Protein AF-A0A7S1VN65-F1 (afdb_monomer)

Nearest PDB structures (foldseek):
  2j0u-assembly1_A  TM=6.008E-01  e=1.883E+00  Homo sapiens
  8amz-assembly1_U  TM=4.592E-01  e=6.494E+00  Spinacia oleracea
  4ylg-assembly1_A  TM=2.415E-01  e=2.971E+00  Entamoeba histolytica HM-1:IMSS
  5z3q-assembly1_E  TM=2.783E-01  e=5.341E+00  Human poliovirus 1 Mahoney
  4ylg-assembly1_B  TM=2.147E-01  e=2.608E+00  Entamoeba histolytica HM-1:IMSS

Organism: NCBI:txid210454

pLDDT: mean 75.99, std 17.44, range [40.16, 95.19]

Secondary structure (DSSP, 8-state):
--------------------HHHHHHHHHHHHHHHHHHHHHHHHTS--PPPHHHHHHHHHHTT-TTEEEHHHHTT-S--SS-----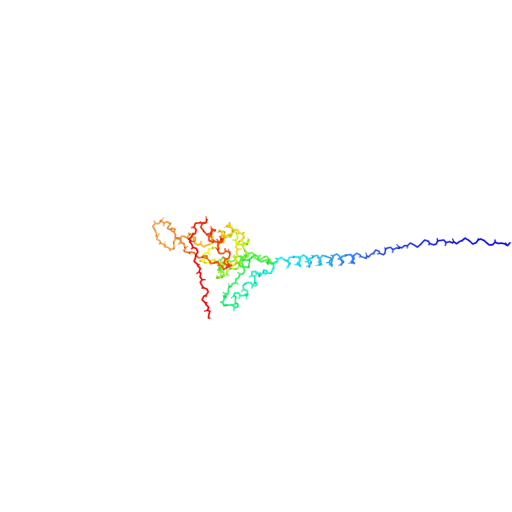-SS-----SEEE--TTTSSS---SS--EEEEES--SSHHHHHHHHTTSS-EEE-----TTS--PEEEPP-EEEEE--HHHHHHHHHHHHHTTPPPPP-------

Solvent-accessible surface area (backbone atoms only — not comparable to full-atom values): 12361 Å² total; per-residue (Å²): 141,83,89,83,88,81,83,83,83,82,82,85,79,81,79,78,80,78,76,52,73,68,58,54,51,54,48,50,51,55,48,51,52,49,51,52,52,47,52,51,51,60,60,63,70,72,59,101,62,78,47,44,62,56,46,26,60,51,41,39,76,75,67,44,76,60,42,38,29,46,55,60,78,69,62,68,56,87,64,92,67,90,71,87,74,78,64,88,80,73,82,69,74,59,93,35,74,34,73,52,79,83,74,56,54,94,69,84,67,81,90,44,50,68,41,80,40,82,47,74,67,93,38,60,70,52,42,50,57,57,55,67,52,28,51,47,75,39,78,48,87,70,86,59,92,73,80,67,85,52,74,36,70,42,75,48,45,76,47,74,51,58,54,77,77,46,49,63,54,49,46,54,39,31,53,74,74,71,47,71,87,79,78,87,77,77,80,80,78,130

Mean predicted aligned error: 15.67 Å

Radius of gyration: 31.37 Å; Cα contacts (8 Å, |Δi|>4): 144; chains: 1; bounding box: 47×65×120 Å

Foldseek 3Di:
DDDDDDDDDDDDDDDDPDDDPVVVVVVVVVVVVVVVVVVVVVVVVPDPDQDLVSVQVVVVVVPLPQEDEPCVLVVVPDPVDDDPPPPPPDSPRTPHYGYDLVVLAPDADPPAAEFEAEEAAPDLVSVCSRQVNAQDWDFPPPPPVPPPRDIDGHHHYYHYHYDPVRLVVVQVSCVVVVHDGDDDDDDPDD

Sequence (190 aa):
MNAASNSRSAQHNTQKKKGTSKARRNAAYKQKLKQLELAKRLNMGKGNGVSARQACSILEKYGLIGAQPLHVAMGLEGNEDGDDSISEDAQQLPPFLVTFEGSARGLHLEGVDVVFIVGRPASAASYLHLAGRVGRAAPSDDNDDSGDNKIQIRPGTVVSICTKGSATELEKWTQQIGGNALEEMGLVQP

InterPro domains:
  IPR001650 Helicase, C-terminal domain-like [PF00271] (65-137)
  IPR001650 Helicase, C-terminal domain-like [PS51194] (28-190)
  IPR027417 P-loop containing nucleoside triphosphate hydrolase [G3DSA:3.40.50.300] (22-185)
  IPR027417 P-loop containing nucleoside triphosphate hydrolase [SSF52540] (95-137)

Structure (mmCIF, N/CA/C/O backbone):
data_AF-A0A7S1VN65-F1
#
_entry.id   AF-A0A7S1VN65-F1
#
loop_
_atom_site.group_PDB
_atom_site.id
_atom_site.type_symbol
_atom_site.label_atom_id
_atom_site.label_alt_id
_atom_site.label_comp_id
_atom_site.label_asym_id
_atom_site.label_entity_id
_atom_site.label_seq_id
_atom_site.pdbx_PDB_ins_code
_atom_site.Cartn_x
_atom_site.Cartn_y
_atom_site.Cartn_z
_atom_site.occupancy
_atom_site.B_iso_or_equiv
_atom_site.auth_seq_id
_atom_site.auth_comp_id
_atom_site.auth_asym_id
_atom_site.auth_atom_id
_atom_site.pdbx_PDB_model_num
ATOM 1 N N . MET A 1 1 ? -18.252 46.969 93.250 1.00 44.16 1 MET A N 1
ATOM 2 C CA . MET A 1 1 ? -18.755 45.720 92.645 1.00 44.16 1 MET A CA 1
ATOM 3 C C . MET A 1 1 ? -19.277 46.042 91.255 1.00 44.16 1 MET A C 1
ATOM 5 O O . MET A 1 1 ? -20.316 46.672 91.160 1.00 44.16 1 MET A O 1
ATOM 9 N N . ASN A 1 2 ? -18.503 45.731 90.214 1.00 40.16 2 ASN A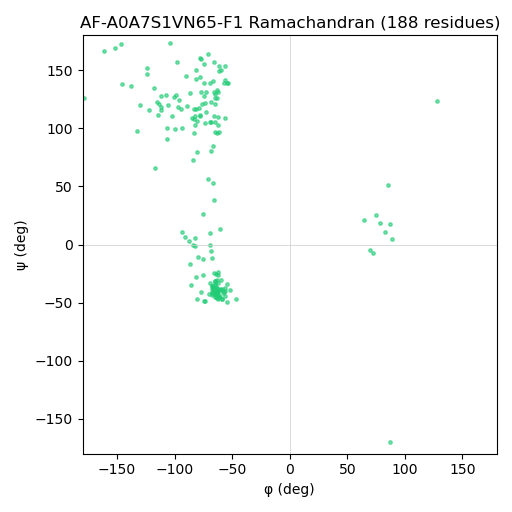 N 1
ATOM 10 C CA . ASN A 1 2 ? -18.973 45.270 88.903 1.00 40.16 2 ASN A CA 1
ATOM 11 C C . ASN A 1 2 ? -17.748 44.998 88.025 1.00 40.16 2 ASN A C 1
ATOM 13 O O . ASN A 1 2 ? -16.834 45.815 87.933 1.00 40.16 2 ASN A O 1
ATOM 17 N N . ALA A 1 3 ? -17.716 43.780 87.496 1.00 42.44 3 ALA A N 1
ATOM 18 C CA . ALA A 1 3 ? -16.620 43.174 86.765 1.00 42.44 3 ALA A CA 1
ATOM 19 C C . ALA A 1 3 ? -16.602 43.637 85.303 1.00 42.44 3 ALA A C 1
ATOM 21 O O . ALA A 1 3 ? -17.650 43.731 84.671 1.00 42.44 3 ALA A O 1
ATOM 22 N N . ALA A 1 4 ? -15.406 43.840 84.752 1.00 45.41 4 ALA A N 1
ATOM 23 C CA . ALA A 1 4 ? -15.187 43.898 83.312 1.00 45.41 4 ALA A CA 1
ATOM 24 C C . ALA A 1 4 ? -13.979 43.020 82.965 1.00 45.41 4 ALA A C 1
ATOM 26 O O . ALA A 1 4 ? -12.817 43.384 83.132 1.00 45.41 4 ALA A O 1
ATOM 27 N N . SER A 1 5 ? -14.310 41.807 82.543 1.00 47.72 5 SER A N 1
ATOM 28 C CA . SER A 1 5 ? -13.462 40.815 81.899 1.00 47.72 5 SER A CA 1
ATOM 29 C C . SER A 1 5 ? -12.955 41.322 80.547 1.00 47.72 5 SER A C 1
ATOM 31 O O . SER A 1 5 ? -13.772 41.643 79.688 1.00 47.72 5 SER A O 1
ATOM 33 N N . ASN A 1 6 ? -11.638 41.312 80.324 1.00 45.16 6 ASN A N 1
ATOM 34 C CA . ASN A 1 6 ? -11.059 41.449 78.986 1.00 45.16 6 ASN A CA 1
ATOM 35 C C . ASN A 1 6 ? -10.334 40.156 78.599 1.00 45.16 6 ASN A C 1
ATOM 37 O O . ASN A 1 6 ? -9.322 39.769 79.187 1.00 45.16 6 ASN A O 1
ATOM 41 N N . SER A 1 7 ? -10.919 39.469 77.623 1.00 46.47 7 SER A N 1
ATOM 42 C CA . SER A 1 7 ? -10.479 38.212 77.036 1.00 46.47 7 SER A CA 1
ATOM 43 C C . SER A 1 7 ? -9.312 38.437 76.070 1.00 46.47 7 SER A C 1
ATOM 45 O O . SER A 1 7 ? -9.338 39.302 75.198 1.00 46.47 7 SER A O 1
ATOM 47 N N . ARG A 1 8 ? -8.261 37.626 76.231 1.00 42.78 8 ARG A N 1
ATOM 48 C CA . ARG A 1 8 ? -7.117 37.536 75.317 1.00 42.78 8 ARG A CA 1
ATOM 49 C C . ARG A 1 8 ? -7.523 36.746 74.070 1.00 42.78 8 ARG A C 1
ATOM 51 O O . ARG A 1 8 ? -7.883 35.577 74.177 1.00 42.78 8 ARG A O 1
ATOM 58 N N . SER A 1 9 ? -7.423 37.356 72.894 1.00 44.72 9 SER A N 1
ATOM 59 C CA . SER A 1 9 ? -7.558 36.690 71.597 1.00 44.72 9 SER A CA 1
ATOM 60 C C . SER A 1 9 ? -6.234 36.020 71.204 1.00 44.72 9 SER A C 1
ATOM 62 O O . SER A 1 9 ? -5.236 36.674 70.911 1.00 44.72 9 SER A O 1
ATOM 64 N N . ALA A 1 10 ? -6.217 34.686 71.216 1.00 43.94 10 ALA A N 1
ATOM 65 C CA . ALA A 1 10 ? -5.111 33.878 70.714 1.00 43.94 10 ALA A CA 1
ATOM 66 C C . ALA A 1 10 ? -5.166 33.805 69.178 1.00 43.94 10 ALA A C 1
ATOM 68 O O . ALA A 1 10 ? -6.120 33.285 68.601 1.00 43.94 10 ALA A O 1
ATOM 69 N N . GLN A 1 11 ? -4.134 34.317 68.506 1.00 46.88 11 GLN A N 1
ATOM 70 C CA . GLN A 1 11 ? -3.937 34.144 67.068 1.00 46.88 11 GLN A CA 1
ATOM 71 C C . GLN A 1 11 ? -3.373 32.741 66.792 1.00 46.88 11 GLN A C 1
ATOM 73 O O . GLN A 1 11 ? -2.229 32.433 67.126 1.00 46.88 11 GLN A O 1
ATOM 78 N N . HIS A 1 12 ? -4.177 31.880 66.166 1.00 40.62 12 HIS A N 1
ATOM 79 C CA . HIS A 1 12 ? -3.739 30.584 65.649 1.00 40.62 12 HIS A CA 1
ATOM 80 C C . HIS A 1 12 ? -2.888 30.775 64.380 1.00 40.62 12 HIS A C 1
ATOM 82 O O . HIS A 1 12 ? -3.403 31.037 63.295 1.00 40.62 12 HIS A O 1
ATOM 88 N N . ASN A 1 13 ? -1.569 30.616 64.510 1.00 46.12 13 ASN A N 1
ATOM 89 C CA . ASN A 1 13 ? -0.618 30.581 63.398 1.00 46.12 13 ASN A CA 1
ATOM 90 C C . ASN A 1 13 ? -0.567 29.159 62.800 1.00 46.12 13 ASN A C 1
ATOM 92 O O . ASN A 1 13 ? -0.060 28.228 63.429 1.00 46.12 13 ASN A O 1
ATOM 96 N N . THR A 1 14 ? -1.114 28.960 61.597 1.00 45.84 14 THR A N 1
ATOM 97 C CA . THR A 1 14 ? -1.083 27.665 60.897 1.00 45.84 14 THR A CA 1
ATOM 98 C C . THR A 1 14 ? 0.243 27.489 60.153 1.00 45.84 14 THR A C 1
ATOM 100 O O . THR A 1 14 ? 0.437 27.928 59.020 1.00 45.84 14 THR A O 1
ATOM 103 N N . GLN A 1 15 ? 1.190 26.798 60.790 1.00 48.97 15 GLN A N 1
ATOM 104 C CA . GLN A 1 15 ? 2.438 26.375 60.154 1.00 48.97 15 GLN A CA 1
ATOM 105 C C . GLN A 1 15 ? 2.158 25.365 59.022 1.00 48.97 15 GLN A C 1
ATOM 107 O O . GLN A 1 15 ? 1.898 24.184 59.260 1.00 48.97 15 GLN A O 1
ATOM 112 N N . LYS A 1 16 ? 2.261 25.809 57.760 1.00 50.91 16 LYS A N 1
ATOM 113 C CA . LYS A 1 16 ? 2.324 24.927 56.581 1.00 50.91 16 LYS A CA 1
ATOM 114 C C . LYS A 1 16 ? 3.577 24.044 56.669 1.00 50.91 16 LYS A C 1
ATOM 116 O O . LYS A 1 16 ? 4.686 24.497 56.380 1.00 50.91 16 LYS A O 1
ATOM 121 N N . LYS A 1 17 ? 3.403 22.771 57.043 1.00 53.72 17 LYS A N 1
ATOM 122 C CA . LYS A 1 17 ? 4.460 21.744 57.028 1.00 53.72 17 LYS A CA 1
ATOM 123 C C . LYS A 1 17 ? 5.058 21.633 55.617 1.00 53.72 17 LYS A C 1
ATOM 125 O O . LYS A 1 17 ? 4.414 21.149 54.688 1.00 53.72 17 LYS A O 1
ATOM 130 N N . LYS A 1 18 ? 6.302 22.092 55.449 1.00 53.41 18 LYS A N 1
ATOM 131 C CA . LYS A 1 18 ? 7.076 21.950 54.208 1.00 53.41 18 LYS A CA 1
ATOM 132 C C . LYS A 1 18 ? 7.416 20.467 54.017 1.00 53.41 18 LYS A C 1
ATOM 134 O O . LYS A 1 18 ? 8.283 19.940 54.703 1.00 53.41 18 LYS A O 1
ATOM 139 N N . GLY A 1 19 ? 6.735 19.795 53.087 1.00 59.09 19 GLY A N 1
ATOM 140 C CA . GLY A 1 19 ? 7.062 18.419 52.701 1.00 59.09 19 GLY A CA 1
ATOM 141 C C . GLY A 1 19 ? 8.530 18.285 52.273 1.00 59.09 19 GLY A C 1
ATOM 142 O O . GLY A 1 19 ? 9.065 19.173 51.596 1.00 59.09 19 GLY A O 1
ATOM 143 N N . THR A 1 20 ? 9.168 17.190 52.693 1.00 67.75 20 THR A N 1
ATOM 144 C CA . THR A 1 20 ? 10.593 16.899 52.474 1.00 67.75 20 THR A CA 1
ATOM 145 C C . THR A 1 20 ? 10.931 16.792 50.980 1.00 67.75 20 THR A C 1
ATOM 147 O O . THR A 1 20 ? 10.088 16.447 50.151 1.00 67.75 20 THR A O 1
ATOM 150 N N . SER A 1 21 ? 12.185 17.074 50.608 1.00 64.19 21 SER A N 1
ATOM 151 C CA . SER A 1 21 ? 12.662 17.047 49.209 1.00 64.19 21 SER A CA 1
ATOM 152 C C . SER A 1 21 ? 12.387 15.709 48.492 1.00 64.19 21 SER A C 1
ATOM 154 O O . SER A 1 21 ? 12.039 15.687 47.310 1.00 64.19 21 SER A O 1
ATOM 156 N N . LYS A 1 22 ? 12.443 14.578 49.215 1.00 67.81 22 LYS A N 1
ATOM 157 C CA . LYS A 1 22 ? 12.071 13.253 48.682 1.00 67.81 22 LYS A CA 1
ATOM 158 C C . LYS A 1 22 ? 10.577 13.157 48.336 1.00 67.81 22 LYS A C 1
ATOM 160 O O . LYS A 1 22 ? 10.240 12.645 47.273 1.00 67.81 22 LYS A O 1
ATOM 165 N N . ALA A 1 23 ? 9.691 13.714 49.165 1.00 69.19 23 ALA A N 1
ATOM 166 C CA . ALA A 1 23 ? 8.252 13.728 48.891 1.00 69.19 23 ALA A CA 1
ATOM 167 C C . ALA A 1 23 ? 7.910 14.555 47.638 1.00 69.19 23 ALA A C 1
ATOM 169 O O . ALA A 1 23 ? 7.061 14.149 46.847 1.00 69.19 23 ALA A O 1
ATOM 170 N N . ARG A 1 24 ? 8.617 15.672 47.408 1.00 68.88 24 ARG A N 1
ATOM 171 C CA . ARG A 1 24 ? 8.439 16.497 46.198 1.00 68.88 24 ARG A CA 1
ATOM 172 C C . ARG A 1 24 ? 8.899 15.780 44.931 1.00 68.88 24 ARG A C 1
ATOM 174 O O . ARG A 1 24 ? 8.181 15.808 43.938 1.00 68.88 24 ARG A O 1
ATOM 181 N N . ARG A 1 25 ? 10.050 15.098 44.972 1.00 70.25 25 ARG A N 1
ATOM 182 C CA . ARG A 1 25 ? 10.551 14.307 43.832 1.00 70.25 25 ARG A CA 1
ATOM 183 C C . ARG A 1 25 ? 9.611 13.157 43.473 1.00 70.25 25 ARG A C 1
ATOM 185 O O . ARG A 1 25 ? 9.279 12.994 42.303 1.00 70.25 25 ARG A O 1
ATOM 192 N N . ASN A 1 26 ? 9.103 12.431 44.468 1.00 76.75 26 ASN A N 1
ATOM 193 C CA . ASN A 1 26 ? 8.150 11.344 44.230 1.00 76.75 26 ASN A CA 1
ATOM 194 C C . ASN A 1 26 ? 6.806 11.859 43.692 1.00 76.75 26 ASN A C 1
ATOM 196 O O . ASN A 1 26 ? 6.211 11.229 42.820 1.00 76.75 26 ASN A O 1
ATOM 200 N N . ALA A 1 27 ? 6.341 13.021 44.160 1.00 74.38 27 ALA A N 1
ATOM 201 C CA . ALA A 1 27 ? 5.140 13.659 43.628 1.00 74.38 27 ALA A CA 1
ATOM 202 C C . ALA A 1 27 ? 5.324 14.109 42.169 1.00 74.38 27 ALA A C 1
ATOM 204 O O . ALA A 1 27 ? 4.447 13.854 41.347 1.00 74.38 27 ALA A O 1
ATOM 205 N N . ALA A 1 28 ? 6.476 14.699 41.832 1.00 76.06 28 ALA A N 1
ATOM 206 C CA . ALA A 1 28 ? 6.807 15.100 40.466 1.00 76.06 28 ALA A CA 1
ATOM 207 C C . ALA A 1 28 ? 6.913 13.890 39.524 1.00 76.06 28 ALA A C 1
ATOM 209 O O . ALA A 1 28 ? 6.351 13.914 38.433 1.00 76.06 28 ALA A O 1
ATOM 210 N N . TYR A 1 29 ? 7.549 12.799 39.965 1.00 75.44 29 TYR A N 1
ATOM 211 C CA . TYR A 1 29 ? 7.610 11.552 39.197 1.00 75.44 29 TYR A CA 1
ATOM 212 C C . TYR A 1 29 ? 6.212 10.966 38.961 1.00 75.44 29 TYR A C 1
ATOM 214 O O . TYR A 1 29 ? 5.861 10.631 37.834 1.00 75.44 29 TYR A O 1
ATOM 222 N N . LYS A 1 30 ? 5.361 10.934 39.996 1.00 78.75 30 LYS A N 1
ATOM 223 C CA . LYS A 1 30 ? 3.975 10.454 39.888 1.00 78.75 30 LYS A CA 1
ATOM 224 C C . LYS A 1 30 ? 3.121 11.337 38.970 1.00 78.75 30 LYS A C 1
ATOM 226 O O . LYS A 1 30 ? 2.259 10.821 38.266 1.00 78.75 30 LYS A O 1
ATOM 231 N N . GLN A 1 31 ? 3.358 12.650 38.954 1.00 80.25 31 GLN A N 1
ATOM 232 C CA . GLN A 1 31 ? 2.712 13.569 38.013 1.00 80.25 31 GLN A CA 1
ATOM 233 C C . GLN A 1 31 ? 3.208 13.363 36.579 1.00 80.25 31 GLN A C 1
ATOM 235 O O . GLN A 1 31 ? 2.381 13.296 35.676 1.00 80.25 31 GLN A O 1
ATOM 240 N N . LYS A 1 32 ? 4.518 13.180 36.369 1.00 82.38 32 LYS A N 1
ATOM 241 C CA . LYS A 1 32 ? 5.100 12.882 35.052 1.00 82.38 32 LYS A CA 1
ATOM 242 C C . LYS A 1 32 ? 4.576 11.558 34.492 1.00 82.38 32 LYS A C 1
ATOM 244 O O . LYS A 1 32 ? 4.214 11.499 33.323 1.00 82.38 32 LYS A O 1
ATOM 249 N N . LEU A 1 33 ? 4.460 10.527 35.332 1.00 83.44 33 LEU A N 1
ATOM 250 C CA . LEU A 1 33 ? 3.898 9.231 34.945 1.00 83.44 33 LEU A CA 1
ATOM 251 C C . LEU A 1 33 ? 2.428 9.364 34.526 1.00 83.44 33 LEU A C 1
ATOM 253 O O . LEU A 1 33 ? 2.046 8.881 33.467 1.00 83.44 33 LEU A O 1
ATOM 257 N N . LYS A 1 34 ? 1.626 10.099 35.310 1.00 81.50 34 LYS A N 1
ATOM 258 C CA . LYS A 1 34 ? 0.225 10.392 34.972 1.00 81.50 34 LYS A CA 1
ATOM 259 C C . LYS A 1 34 ? 0.087 11.217 33.695 1.00 81.50 34 LYS A C 1
ATOM 261 O O . LYS A 1 34 ? -0.831 10.967 32.928 1.00 81.50 34 LYS A O 1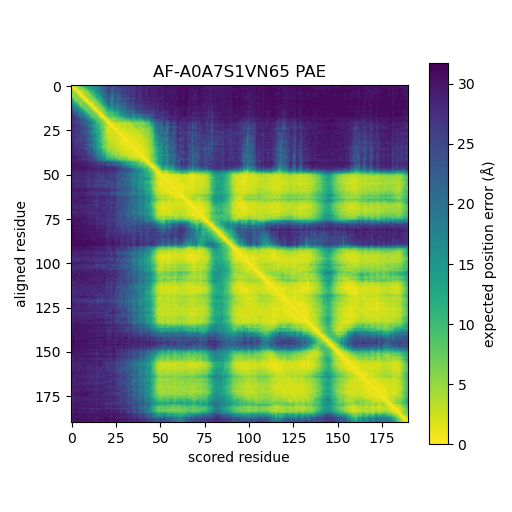
ATOM 266 N N . GLN A 1 35 ? 0.972 12.185 33.456 1.00 81.00 35 GLN A N 1
ATOM 267 C CA . GLN A 1 35 ? 0.978 12.974 32.220 1.00 81.00 35 GLN A CA 1
ATOM 268 C C . GLN A 1 35 ? 1.353 12.117 31.005 1.00 81.00 35 GLN A C 1
ATOM 270 O O . GLN A 1 35 ? 0.703 12.234 29.974 1.00 81.00 35 GLN A O 1
ATOM 275 N N . LEU A 1 36 ? 2.332 11.216 31.134 1.00 73.31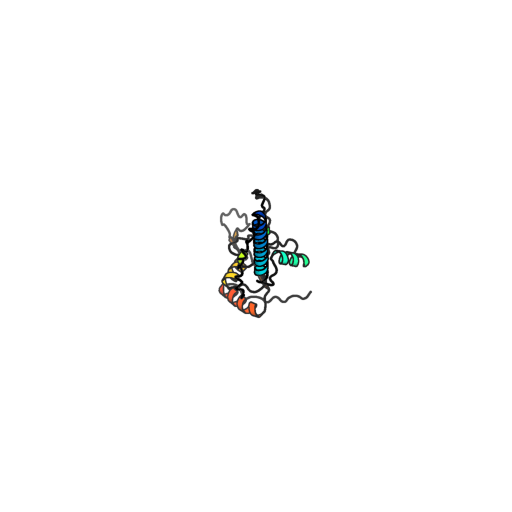 36 LEU A N 1
ATOM 276 C CA . LEU A 1 36 ? 2.683 10.235 30.100 1.00 73.31 36 LEU A CA 1
ATOM 277 C C . LEU A 1 36 ? 1.533 9.266 29.818 1.00 73.31 36 LEU A C 1
ATOM 279 O O . LEU A 1 36 ? 1.239 8.976 28.664 1.00 73.31 36 LEU A O 1
ATOM 283 N N . GLU A 1 37 ? 0.861 8.781 30.857 1.00 76.06 37 GLU A N 1
ATOM 284 C CA . GLU A 1 37 ? -0.292 7.892 30.724 1.00 76.06 37 GLU A CA 1
ATOM 285 C C . GLU A 1 37 ? -1.492 8.611 30.092 1.00 76.06 37 GLU A C 1
ATOM 287 O O . GLU A 1 37 ? -2.174 8.049 29.236 1.00 76.06 37 GLU A O 1
ATOM 292 N N . LEU A 1 38 ? -1.708 9.884 30.436 1.00 72.38 38 LEU A N 1
ATOM 293 C CA . LEU A 1 38 ? -2.724 10.731 29.818 1.00 72.38 38 LEU A CA 1
ATOM 294 C C . LEU A 1 38 ? -2.385 11.032 28.353 1.00 72.38 38 LEU A C 1
ATOM 296 O O . LEU A 1 38 ? -3.262 10.927 27.509 1.00 72.38 38 LEU A O 1
ATOM 300 N N . ALA A 1 39 ? -1.124 11.323 28.024 1.00 68.12 39 ALA A N 1
ATOM 301 C CA . ALA A 1 39 ? -0.670 11.510 26.646 1.00 68.12 39 ALA A CA 1
ATOM 302 C C . ALA A 1 39 ? -0.826 10.225 25.817 1.00 68.12 39 ALA A C 1
ATOM 304 O O . ALA A 1 39 ? -1.309 10.276 24.689 1.00 68.12 39 ALA A O 1
ATOM 305 N N . LYS A 1 40 ? -0.513 9.058 26.398 1.00 65.38 40 LYS A N 1
ATOM 306 C CA . LYS A 1 40 ? -0.785 7.752 25.779 1.00 65.38 40 LYS A CA 1
ATOM 307 C C . LYS A 1 40 ? -2.283 7.542 25.557 1.00 65.38 40 LYS A C 1
ATOM 309 O O . LYS A 1 40 ? -2.672 7.141 24.469 1.00 65.38 40 LYS A O 1
ATOM 314 N N . ARG A 1 41 ? -3.137 7.860 26.536 1.00 60.19 41 ARG A N 1
ATOM 315 C CA . ARG A 1 41 ? -4.603 7.747 26.408 1.00 60.19 41 ARG A CA 1
ATOM 316 C C . ARG A 1 41 ? -5.203 8.727 25.399 1.00 60.19 41 ARG A C 1
ATOM 318 O O . ARG A 1 41 ? -6.102 8.343 24.663 1.00 60.19 41 ARG A O 1
ATOM 325 N N . LEU A 1 42 ? -4.689 9.952 25.328 1.00 57.44 42 LEU A N 1
ATOM 326 C CA . LEU A 1 42 ? -5.092 10.947 24.333 1.00 57.44 42 LEU A CA 1
ATOM 327 C C . LEU A 1 42 ? -4.655 10.532 22.919 1.00 57.44 42 LEU A C 1
ATOM 329 O O . LEU A 1 42 ? -5.418 10.720 21.977 1.00 57.44 42 LEU A O 1
ATOM 333 N N . ASN A 1 43 ? -3.493 9.883 22.776 1.00 53.59 43 ASN A N 1
ATOM 334 C CA . ASN A 1 43 ? -3.057 9.293 21.507 1.00 53.59 43 ASN A CA 1
ATOM 335 C C . ASN A 1 43 ? -3.797 7.990 21.153 1.00 53.59 43 ASN A C 1
ATOM 337 O O . ASN A 1 43 ? -3.972 7.710 19.973 1.00 53.59 43 ASN A O 1
ATOM 341 N N . MET A 1 44 ? -4.304 7.231 22.132 1.00 47.72 44 MET A N 1
ATOM 342 C CA . MET A 1 44 ? -5.195 6.084 21.882 1.00 47.72 44 MET A CA 1
ATOM 343 C C . MET A 1 44 ? -6.626 6.494 21.496 1.00 47.72 44 MET A C 1
ATOM 345 O O . MET A 1 44 ? -7.394 5.661 21.030 1.00 47.72 44 MET A O 1
ATOM 349 N N . GLY A 1 45 ? -6.998 7.767 21.665 1.00 41.91 45 GLY A N 1
ATOM 350 C CA . GLY A 1 45 ? -8.314 8.297 21.289 1.00 41.91 45 GLY A CA 1
ATOM 351 C C . GLY A 1 45 ? -8.446 8.709 19.819 1.00 41.91 45 GLY A C 1
ATOM 352 O O . GLY A 1 45 ? -9.511 9.170 19.416 1.00 41.91 45 GLY A O 1
ATOM 353 N N . LYS A 1 46 ? -7.389 8.569 19.007 1.00 43.00 46 LYS A N 1
ATOM 354 C CA . LYS A 1 46 ? -7.367 9.007 17.604 1.00 43.00 46 LYS A CA 1
ATOM 355 C C . LYS A 1 46 ? -7.176 7.820 16.656 1.00 43.00 46 LYS A C 1
ATOM 357 O O . LYS A 1 46 ? -6.173 7.709 15.964 1.00 43.00 46 LYS A O 1
ATOM 362 N N . GLY A 1 47 ? -8.188 6.954 16.634 1.00 44.47 47 GLY A N 1
ATOM 363 C CA . GLY A 1 47 ? -8.417 5.960 15.588 1.00 44.47 47 GLY A CA 1
ATOM 364 C C . GLY A 1 47 ? -8.610 4.548 16.128 1.00 44.47 47 GLY A C 1
ATOM 365 O O . GLY A 1 47 ? -7.700 3.980 16.719 1.00 44.47 47 GLY A O 1
ATOM 366 N N . ASN A 1 48 ? -9.746 3.931 15.796 1.00 52.56 48 ASN A N 1
ATOM 367 C CA . ASN A 1 48 ? -9.915 2.470 15.756 1.00 52.56 48 ASN A CA 1
ATOM 368 C C . ASN A 1 48 ? -9.040 1.841 14.641 1.00 52.56 48 ASN A C 1
ATOM 370 O O . ASN A 1 48 ? -9.491 0.978 13.892 1.00 52.56 48 ASN A O 1
ATOM 374 N N . GLY A 1 49 ? -7.823 2.352 14.448 1.00 64.25 49 GLY A N 1
ATOM 375 C CA . GLY A 1 49 ? -6.906 1.952 13.398 1.00 64.25 49 GLY A CA 1
ATOM 376 C C . GLY A 1 49 ? -6.080 0.764 13.858 1.00 64.25 49 GLY A C 1
ATOM 377 O O . GLY A 1 49 ? -5.501 0.779 14.942 1.00 64.25 49 GLY A O 1
ATOM 378 N N . VAL A 1 50 ? -6.022 -0.260 13.019 1.00 82.06 50 VAL A N 1
ATOM 379 C CA . VAL A 1 50 ? -5.114 -1.393 13.190 1.00 82.06 50 VAL A CA 1
ATOM 380 C C . VAL A 1 50 ? -3.680 -0.872 13.053 1.00 82.06 50 VAL A C 1
ATOM 382 O O . VAL A 1 50 ? -3.362 -0.212 12.065 1.00 82.06 50 VAL A O 1
ATOM 385 N N . SER A 1 51 ? -2.812 -1.128 14.035 1.00 90.81 51 SER A N 1
ATOM 386 C CA . SER A 1 51 ? -1.386 -0.787 13.921 1.00 90.81 51 SER A CA 1
ATOM 387 C C . SER A 1 51 ? -0.711 -1.628 12.828 1.00 90.81 51 SER A C 1
ATOM 389 O O . SER A 1 51 ? -1.165 -2.732 12.541 1.00 90.81 51 SER A O 1
ATOM 391 N N . ALA A 1 52 ? 0.409 -1.177 12.249 1.00 90.94 52 ALA A N 1
ATOM 392 C CA . ALA A 1 52 ? 1.119 -1.969 11.233 1.00 90.94 52 ALA A CA 1
ATOM 393 C C . ALA A 1 52 ? 1.500 -3.374 11.749 1.00 90.94 52 ALA A C 1
ATOM 395 O O . ALA A 1 52 ?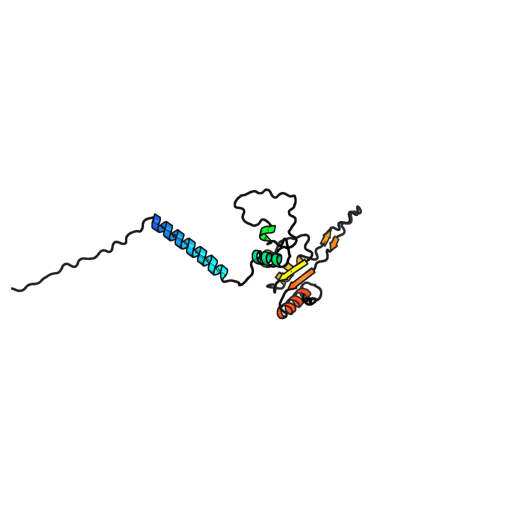 1.351 -4.358 11.035 1.00 90.94 52 ALA A O 1
ATOM 396 N N . ARG A 1 53 ? 1.885 -3.486 13.029 1.00 92.56 53 ARG A N 1
ATOM 397 C CA . ARG A 1 53 ? 2.150 -4.775 13.691 1.00 92.56 53 ARG A CA 1
ATOM 398 C C . ARG A 1 53 ? 0.900 -5.639 13.813 1.00 92.56 53 ARG A C 1
ATOM 400 O O . ARG A 1 53 ? 0.950 -6.824 13.513 1.00 92.56 53 ARG A O 1
ATOM 407 N N . GLN A 1 54 ? -0.222 -5.054 14.232 1.00 93.38 54 GLN A N 1
ATOM 408 C CA . GLN A 1 54 ? -1.488 -5.783 14.306 1.00 93.38 54 GLN A CA 1
ATOM 409 C C . GLN A 1 54 ? -1.947 -6.248 12.920 1.00 93.38 54 GLN A C 1
ATOM 411 O O . GLN A 1 54 ? -2.468 -7.351 12.804 1.00 93.38 54 GLN A O 1
ATOM 416 N N . ALA A 1 55 ? -1.732 -5.441 11.879 1.00 92.94 55 ALA A N 1
ATOM 417 C CA . ALA A 1 55 ? -2.035 -5.808 10.502 1.00 92.94 55 ALA A CA 1
ATOM 418 C C . ALA A 1 55 ? -1.177 -6.998 10.045 1.00 92.94 55 ALA A C 1
ATOM 420 O O . ALA A 1 55 ? -1.740 -7.963 9.540 1.00 92.94 55 ALA A O 1
ATOM 421 N N . CYS A 1 56 ? 0.134 -7.000 10.319 1.00 93.75 56 CYS A N 1
ATOM 422 C CA . CYS A 1 56 ? 0.994 -8.171 10.096 1.00 93.75 56 CYS A CA 1
ATOM 423 C C . CYS A 1 56 ? 0.455 -9.420 10.806 1.00 93.75 56 CYS A C 1
ATOM 425 O O . CYS A 1 56 ? 0.240 -10.440 10.163 1.00 93.75 56 CYS A O 1
ATOM 427 N N . SER A 1 57 ? 0.121 -9.322 12.098 1.00 94.00 57 SER A N 1
ATOM 428 C CA . SER A 1 57 ? -0.440 -10.456 12.849 1.00 94.00 57 SER A CA 1
ATOM 429 C C . SER A 1 57 ? -1.790 -10.944 12.313 1.00 94.00 57 SER A C 1
ATOM 431 O O . SER A 1 57 ? -2.162 -12.093 12.535 1.00 94.00 57 SER A O 1
ATOM 433 N N . ILE A 1 58 ? -2.572 -10.081 11.660 1.00 93.19 58 ILE A N 1
ATOM 434 C CA . ILE A 1 58 ? -3.801 -10.489 10.973 1.00 93.19 58 ILE A CA 1
ATOM 435 C C . ILE A 1 58 ? -3.445 -11.242 9.691 1.00 93.19 58 ILE A C 1
ATOM 437 O O . ILE A 1 58 ? -3.967 -12.331 9.482 1.00 93.19 58 ILE A O 1
ATOM 441 N N . LEU A 1 59 ? -2.550 -10.700 8.866 1.00 92.12 59 LEU A N 1
ATOM 442 C CA . LEU A 1 59 ? -2.119 -11.314 7.607 1.00 92.12 59 LEU A CA 1
ATOM 443 C C . LEU A 1 59 ? -1.515 -12.710 7.821 1.00 92.12 59 LEU A C 1
ATOM 445 O O . LEU A 1 59 ? -1.877 -13.649 7.114 1.00 92.12 59 LEU A O 1
ATOM 449 N N . GLU A 1 60 ? -0.693 -12.879 8.857 1.00 92.62 60 GLU A N 1
ATOM 450 C CA . GLU A 1 60 ? -0.116 -14.175 9.233 1.00 92.62 60 GLU A CA 1
ATOM 451 C C . GLU A 1 60 ? -1.189 -15.222 9.561 1.00 92.62 60 GLU A C 1
ATOM 453 O O . GLU A 1 60 ? -1.075 -16.374 9.147 1.00 92.62 60 GLU A O 1
ATOM 458 N N . LYS A 1 61 ? -2.277 -14.832 10.244 1.00 93.38 61 LYS A N 1
ATOM 459 C CA . LYS A 1 61 ? -3.403 -15.743 10.536 1.00 93.38 61 LYS A CA 1
ATOM 460 C C . LYS A 1 61 ? -4.115 -16.231 9.276 1.00 93.38 61 LYS A C 1
ATOM 462 O O . LYS A 1 61 ? -4.718 -17.299 9.311 1.00 93.38 61 LYS A O 1
ATOM 467 N N . TYR A 1 62 ? -4.050 -15.463 8.192 1.00 91.50 62 TYR A N 1
ATOM 468 C CA . TYR A 1 62 ? -4.584 -15.833 6.881 1.00 91.50 62 TYR A CA 1
ATOM 469 C C . TYR A 1 62 ? -3.531 -16.491 5.974 1.00 91.50 62 TYR A C 1
ATOM 471 O O . TYR A 1 62 ? -3.785 -16.688 4.789 1.00 91.50 62 TYR A O 1
ATOM 479 N N . GLY A 1 63 ? -2.364 -16.858 6.514 1.00 90.19 63 GLY A N 1
ATOM 480 C CA . GLY A 1 63 ? -1.334 -17.609 5.796 1.00 90.19 63 GLY A CA 1
ATOM 481 C C . GLY A 1 63 ? -0.325 -16.757 5.026 1.00 90.19 63 GLY A C 1
ATOM 482 O O . GLY A 1 63 ? 0.544 -17.320 4.364 1.00 90.19 63 GLY A O 1
ATOM 483 N N . LEU A 1 64 ? -0.375 -15.422 5.129 1.00 88.75 64 LEU A N 1
ATOM 484 C CA . LEU A 1 64 ? 0.668 -14.550 4.580 1.00 88.75 64 LEU A CA 1
ATOM 485 C C . LEU A 1 64 ? 1.858 -14.493 5.546 1.00 88.75 64 LEU A C 1
ATOM 487 O O . LEU A 1 64 ? 2.004 -13.564 6.343 1.00 88.75 64 LEU A O 1
ATOM 491 N N . ILE A 1 65 ? 2.685 -15.535 5.496 1.00 89.12 65 ILE A N 1
ATOM 492 C CA . ILE A 1 65 ? 3.890 -15.670 6.318 1.00 89.12 65 ILE A CA 1
ATOM 493 C C . ILE A 1 65 ? 4.944 -14.651 5.861 1.00 89.12 65 ILE A C 1
ATOM 495 O O . ILE A 1 65 ? 5.148 -14.445 4.665 1.00 89.12 65 ILE A O 1
ATOM 499 N N . GLY A 1 66 ? 5.634 -14.031 6.822 1.00 87.94 66 GLY A N 1
ATOM 500 C CA . GLY A 1 66 ? 6.731 -13.099 6.545 1.00 87.94 66 GLY A CA 1
ATOM 501 C C . GLY A 1 66 ? 6.290 -11.653 6.323 1.00 87.94 66 GLY A C 1
ATOM 502 O O . GLY A 1 66 ? 7.063 -10.867 5.789 1.00 87.94 66 GLY A O 1
ATOM 503 N N . ALA A 1 67 ? 5.072 -11.280 6.729 1.00 92.94 67 ALA A N 1
ATOM 504 C CA . ALA A 1 67 ? 4.651 -9.886 6.723 1.00 92.94 67 ALA A CA 1
ATOM 505 C C . ALA A 1 67 ? 5.325 -9.093 7.845 1.00 92.94 67 ALA A C 1
ATOM 507 O O . ALA A 1 67 ? 5.124 -9.379 9.023 1.00 92.94 67 ALA A O 1
ATOM 508 N N . GLN A 1 68 ? 6.059 -8.035 7.501 1.00 93.44 68 GLN A N 1
ATOM 509 C CA . GLN A 1 68 ? 6.723 -7.181 8.488 1.00 93.44 68 GLN A CA 1
ATOM 510 C C . GLN A 1 68 ? 6.313 -5.712 8.353 1.00 93.44 68 GLN A C 1
ATOM 512 O O . GLN A 1 68 ? 6.083 -5.215 7.245 1.00 93.44 68 GLN A O 1
ATOM 517 N N . PRO A 1 69 ? 6.245 -4.967 9.471 1.00 93.38 69 PRO A N 1
ATOM 518 C CA . PRO A 1 69 ? 6.088 -3.528 9.401 1.00 93.38 69 PRO A CA 1
ATOM 519 C C . PRO A 1 69 ? 7.333 -2.883 8.788 1.00 93.38 69 PRO A C 1
ATOM 521 O O . PRO A 1 69 ? 8.457 -3.233 9.139 1.00 93.38 69 PRO A O 1
ATOM 524 N N . LEU A 1 70 ? 7.137 -1.868 7.949 1.00 91.06 70 LEU A N 1
ATOM 525 C CA . LEU A 1 70 ? 8.229 -1.214 7.224 1.00 91.06 70 LEU A CA 1
ATOM 526 C C . LEU A 1 70 ? 9.324 -0.644 8.137 1.00 91.06 70 LEU A C 1
ATOM 528 O O . LEU A 1 70 ? 10.500 -0.797 7.846 1.00 91.06 70 LEU A O 1
ATOM 532 N N . HIS A 1 71 ? 8.963 -0.029 9.265 1.00 87.19 71 HIS A N 1
ATOM 533 C CA . HIS A 1 71 ? 9.956 0.497 10.211 1.00 87.19 71 HIS A CA 1
ATOM 534 C C . HIS A 1 71 ? 10.836 -0.601 10.823 1.00 87.19 71 HIS A C 1
ATOM 536 O O . HIS A 1 71 ? 11.995 -0.340 11.120 1.00 87.19 71 HIS A O 1
ATOM 542 N N . VAL A 1 72 ? 10.302 -1.817 10.976 1.00 88.75 72 VAL A N 1
ATOM 543 C CA . VAL A 1 72 ? 11.057 -2.973 11.475 1.00 88.75 72 VAL A CA 1
ATOM 544 C C . VAL A 1 72 ? 11.995 -3.487 10.393 1.00 88.75 72 VAL A C 1
ATOM 546 O O . VAL A 1 72 ? 13.180 -3.652 10.647 1.00 88.75 72 VAL A O 1
ATOM 549 N N . ALA A 1 73 ? 11.479 -3.679 9.175 1.00 87.25 73 ALA A N 1
ATOM 550 C CA . ALA A 1 73 ? 12.269 -4.160 8.040 1.00 87.25 73 ALA A CA 1
ATOM 551 C C . ALA A 1 73 ? 13.442 -3.224 7.698 1.00 87.25 73 ALA A C 1
ATOM 553 O O . ALA A 1 73 ? 14.487 -3.677 7.251 1.00 87.25 73 ALA A O 1
ATOM 554 N N . MET A 1 74 ? 13.279 -1.923 7.948 1.00 83.38 74 MET A N 1
ATOM 555 C CA . MET A 1 74 ? 14.313 -0.908 7.733 1.00 83.38 74 MET A CA 1
ATOM 556 C C . MET A 1 74 ? 15.259 -0.723 8.934 1.00 83.38 74 MET A C 1
ATOM 558 O O . MET A 1 74 ? 16.074 0.194 8.911 1.00 83.38 74 MET A O 1
ATOM 562 N N . GLY A 1 75 ? 15.123 -1.512 10.008 1.00 83.12 75 GLY A N 1
ATOM 563 C CA . GLY A 1 75 ? 15.961 -1.372 11.206 1.00 83.12 75 GLY A CA 1
ATOM 564 C C . GLY A 1 75 ? 15.777 -0.044 11.951 1.00 83.12 75 GLY A C 1
ATOM 565 O O . GLY A 1 75 ? 16.649 0.368 12.704 1.00 83.12 75 GLY A O 1
ATOM 566 N N . LEU A 1 76 ? 14.647 0.646 11.759 1.00 78.06 76 LEU A N 1
ATOM 567 C CA . LEU A 1 76 ? 14.350 1.935 12.403 1.00 78.06 76 LEU A CA 1
ATOM 568 C C . LEU A 1 76 ? 13.807 1.776 13.831 1.00 78.06 76 LEU A C 1
ATOM 570 O O . LEU A 1 76 ? 13.371 2.749 14.453 1.00 78.06 76 LEU A O 1
ATOM 574 N N . GLU A 1 77 ? 13.778 0.550 14.345 1.00 76.38 77 GLU A N 1
ATOM 575 C CA . GLU A 1 77 ? 13.478 0.297 15.746 1.00 76.38 77 GLU A CA 1
ATOM 576 C C . GLU A 1 77 ? 14.698 0.704 16.562 1.00 76.38 77 GLU A C 1
ATOM 578 O O . GLU A 1 77 ? 15.812 0.291 16.260 1.00 76.38 77 GLU A O 1
ATOM 583 N N . GLY A 1 78 ? 14.500 1.546 17.576 1.00 57.88 78 GLY A N 1
ATOM 584 C CA . GLY A 1 78 ? 15.593 1.964 18.443 1.00 57.88 78 GLY A CA 1
ATOM 585 C C . GLY A 1 78 ? 16.167 0.767 19.194 1.00 57.88 78 GLY A C 1
ATOM 586 O O . GLY A 1 78 ? 15.641 0.399 20.241 1.00 57.88 78 GLY A O 1
ATOM 587 N N . ASN A 1 79 ? 17.246 0.189 18.674 1.00 51.97 79 ASN A N 1
ATOM 588 C CA . ASN A 1 79 ? 18.181 -0.570 19.482 1.00 51.97 79 ASN A CA 1
ATOM 589 C C . ASN A 1 79 ? 18.957 0.457 20.316 1.00 51.97 79 ASN A C 1
ATOM 591 O O . ASN A 1 79 ? 19.670 1.299 19.777 1.00 51.97 79 ASN A O 1
ATOM 595 N N . GLU A 1 80 ? 18.774 0.429 21.638 1.00 52.94 80 GLU A N 1
ATOM 596 C CA . GLU A 1 80 ? 19.572 1.236 22.577 1.00 52.94 80 GLU A CA 1
ATOM 597 C C . GLU A 1 80 ? 21.039 0.761 22.644 1.00 52.94 80 GLU A C 1
ATOM 599 O O . GLU A 1 80 ? 21.879 1.434 23.240 1.00 52.94 80 GLU A O 1
ATOM 604 N N . ASP A 1 81 ? 21.357 -0.342 21.966 1.00 50.88 81 ASP A N 1
ATOM 605 C CA . ASP A 1 81 ? 22.693 -0.900 21.835 1.00 50.88 81 ASP A CA 1
ATOM 606 C C . ASP A 1 81 ? 23.201 -0.634 20.410 1.00 50.88 81 ASP A C 1
ATOM 608 O O . ASP A 1 81 ? 22.798 -1.290 19.449 1.00 50.88 81 ASP A O 1
ATOM 612 N N . GLY A 1 82 ? 24.035 0.401 20.281 1.00 51.22 82 GLY A N 1
ATOM 613 C CA . GLY A 1 82 ? 24.641 0.844 19.026 1.00 51.22 82 GLY A CA 1
ATOM 614 C C . GLY A 1 82 ? 25.620 -0.178 18.454 1.00 51.22 82 GLY A C 1
ATOM 615 O O . GLY A 1 82 ? 26.826 -0.071 18.669 1.00 51.22 82 GLY A O 1
ATOM 616 N N . ASP A 1 83 ? 25.089 -1.142 17.714 1.00 48.19 83 ASP A N 1
ATOM 617 C CA . ASP A 1 83 ? 25.841 -1.992 16.800 1.00 48.19 83 ASP A CA 1
ATOM 618 C C . ASP A 1 83 ? 25.511 -1.567 15.361 1.00 48.19 83 ASP A C 1
ATOM 620 O O . ASP A 1 83 ? 24.535 -2.014 14.762 1.00 48.19 83 ASP A O 1
ATOM 624 N N . ASP A 1 84 ? 26.315 -0.641 14.831 1.00 50.69 84 ASP A N 1
ATOM 625 C CA . ASP A 1 84 ? 26.265 -0.134 13.448 1.00 50.69 84 ASP A CA 1
ATOM 626 C C . ASP A 1 84 ? 26.843 -1.149 12.431 1.00 50.69 84 ASP A C 1
ATOM 628 O O . ASP A 1 84 ? 27.336 -0.775 11.364 1.00 50.69 84 ASP A O 1
ATOM 632 N N . SER A 1 85 ? 26.810 -2.453 12.721 1.00 46.91 85 SER A N 1
ATOM 633 C CA . SER A 1 85 ? 27.185 -3.485 11.752 1.00 46.91 85 SER A CA 1
ATOM 634 C C . SER A 1 85 ? 26.008 -3.826 10.831 1.00 46.91 85 SER A C 1
ATOM 636 O O . SER A 1 85 ? 25.389 -4.888 10.897 1.00 46.91 85 SER A O 1
ATOM 638 N N . ILE A 1 86 ? 25.703 -2.906 9.911 1.00 50.00 86 ILE A N 1
ATOM 639 C CA . ILE A 1 86 ? 24.917 -3.235 8.717 1.00 50.00 86 ILE A CA 1
ATOM 640 C C . ILE A 1 86 ? 25.769 -4.204 7.891 1.00 50.00 86 ILE A C 1
ATOM 642 O O . ILE A 1 86 ? 26.679 -3.796 7.174 1.00 50.00 86 ILE A O 1
ATOM 646 N N . SER A 1 87 ? 25.520 -5.502 8.044 1.00 46.53 87 SER A N 1
ATOM 647 C CA . SER A 1 87 ? 26.082 -6.514 7.154 1.00 46.53 87 SER A CA 1
ATOM 648 C C . SER A 1 87 ? 25.437 -6.350 5.776 1.00 46.53 87 SER A C 1
ATOM 650 O O . SER A 1 87 ? 24.215 -6.376 5.641 1.00 46.53 87 SER A O 1
ATOM 652 N N . GLU A 1 88 ? 26.271 -6.137 4.758 1.00 51.41 88 GLU A N 1
ATOM 653 C CA . GLU A 1 88 ? 25.870 -5.967 3.350 1.00 51.41 88 GLU A CA 1
ATOM 654 C C . GLU A 1 88 ? 25.286 -7.260 2.742 1.00 51.41 88 GLU A C 1
ATOM 656 O O . GLU A 1 88 ? 24.648 -7.235 1.690 1.00 51.41 88 GLU A O 1
ATOM 661 N N . ASP A 1 89 ? 25.427 -8.383 3.445 1.00 41.88 89 ASP A N 1
ATOM 662 C CA . ASP A 1 89 ? 24.918 -9.684 3.043 1.00 41.88 89 ASP A CA 1
ATOM 663 C C . ASP A 1 89 ? 23.521 -9.939 3.649 1.00 41.88 89 ASP A C 1
ATOM 665 O O . ASP A 1 89 ? 23.376 -10.355 4.797 1.00 41.88 89 ASP A O 1
ATOM 669 N N . ALA A 1 90 ? 22.489 -9.735 2.821 1.00 46.88 90 ALA A N 1
ATOM 670 C CA . ALA A 1 90 ? 21.090 -10.158 2.999 1.00 46.88 90 ALA A CA 1
ATOM 671 C C . ALA A 1 90 ? 20.127 -9.260 3.812 1.00 46.88 90 ALA A C 1
ATOM 673 O O . ALA A 1 90 ? 19.295 -9.754 4.576 1.00 46.88 90 ALA A O 1
ATOM 674 N N . GLN A 1 91 ? 20.057 -7.964 3.489 1.00 54.09 91 GLN A N 1
ATOM 675 C CA . GLN A 1 91 ? 18.793 -7.204 3.595 1.00 54.09 91 GLN A CA 1
ATOM 676 C C . GLN A 1 91 ? 17.806 -7.645 2.504 1.00 54.09 91 GLN A C 1
ATOM 678 O O . GLN A 1 91 ? 17.340 -6.858 1.681 1.00 54.09 91 GLN A O 1
ATOM 683 N N . GLN A 1 92 ? 17.496 -8.940 2.463 1.00 67.75 92 GLN A N 1
ATOM 684 C CA . GLN A 1 92 ? 16.413 -9.428 1.630 1.00 67.75 92 GLN A CA 1
ATOM 685 C C . GLN A 1 92 ? 15.120 -8.906 2.251 1.00 67.75 92 GLN A C 1
ATOM 687 O O . GLN A 1 92 ? 14.711 -9.352 3.325 1.00 67.75 92 GLN A O 1
ATOM 692 N N . LEU A 1 93 ? 14.522 -7.897 1.611 1.00 76.50 93 LEU A N 1
ATOM 693 C CA . LEU A 1 93 ? 13.256 -7.347 2.070 1.00 76.50 93 LEU A CA 1
ATOM 694 C C . LEU A 1 93 ? 12.238 -8.488 2.210 1.00 76.50 93 LEU A C 1
ATOM 696 O O . LEU A 1 93 ? 12.192 -9.387 1.363 1.00 76.50 93 LEU A O 1
ATOM 700 N N . PRO A 1 94 ? 11.423 -8.468 3.273 1.00 87.12 94 PRO A N 1
ATOM 701 C CA . PRO A 1 94 ? 10.382 -9.462 3.452 1.00 87.12 94 PRO A CA 1
ATOM 702 C C . PRO A 1 94 ? 9.409 -9.420 2.265 1.00 87.12 94 PRO A C 1
ATOM 704 O O . PRO A 1 94 ? 9.163 -8.344 1.708 1.00 87.12 94 PRO A O 1
ATOM 707 N N . PRO A 1 95 ? 8.784 -10.556 1.912 1.00 89.69 95 PRO A N 1
ATOM 708 C CA . PRO A 1 95 ? 7.864 -10.624 0.776 1.00 89.69 95 PRO A CA 1
ATOM 709 C C . PRO A 1 95 ? 6.638 -9.716 0.945 1.00 89.69 95 PRO A C 1
ATOM 711 O O . PRO A 1 95 ? 6.030 -9.312 -0.044 1.00 89.69 95 PRO A O 1
ATOM 714 N N . PHE A 1 96 ? 6.276 -9.363 2.186 1.00 93.12 96 PHE A N 1
ATOM 715 C CA . PHE A 1 96 ? 5.175 -8.449 2.471 1.00 93.12 96 PHE A CA 1
ATOM 716 C C . PHE A 1 96 ? 5.612 -7.348 3.439 1.00 93.12 96 PHE A C 1
ATOM 718 O O . PHE A 1 96 ? 5.977 -7.603 4.589 1.00 93.12 96 PHE A O 1
ATOM 725 N N . LEU A 1 97 ? 5.507 -6.101 2.984 1.00 93.81 97 LEU A N 1
ATOM 726 C CA . LEU A 1 97 ? 5.764 -4.909 3.787 1.00 93.81 97 LEU A CA 1
ATOM 727 C C . LEU A 1 97 ? 4.453 -4.203 4.121 1.00 93.81 97 LEU A C 1
ATOM 729 O O . LEU A 1 97 ? 3.664 -3.872 3.237 1.00 93.81 97 LEU A O 1
ATOM 733 N N . VAL A 1 98 ? 4.242 -3.921 5.406 1.00 94.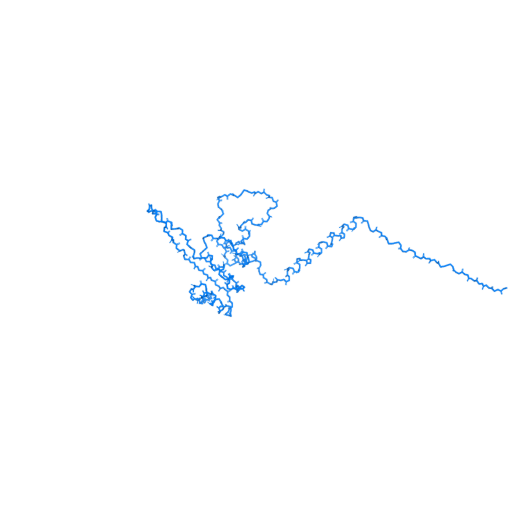25 98 VAL A N 1
ATOM 734 C CA . VAL A 1 98 ? 3.050 -3.221 5.895 1.00 94.25 98 VAL A CA 1
ATOM 735 C C . VAL A 1 98 ? 3.430 -1.843 6.416 1.00 94.25 98 VAL A C 1
ATOM 737 O O . VAL A 1 98 ? 4.312 -1.687 7.262 1.00 94.25 98 VAL A O 1
ATOM 740 N N . THR A 1 99 ? 2.749 -0.811 5.928 1.00 93.75 99 THR A N 1
ATOM 741 C CA . THR A 1 99 ? 3.019 0.573 6.320 1.00 93.75 99 THR A CA 1
ATOM 742 C C . THR A 1 99 ? 1.773 1.443 6.217 1.00 93.75 99 THR A C 1
ATOM 744 O O . THR A 1 99 ? 0.760 1.042 5.646 1.00 93.75 99 THR A O 1
ATOM 747 N N . PHE A 1 100 ? 1.856 2.650 6.766 1.00 92.31 100 PHE A N 1
ATOM 748 C CA . PHE A 1 100 ? 0.830 3.675 6.614 1.00 92.31 100 PHE A CA 1
ATOM 749 C C . PHE A 1 100 ? 1.210 4.666 5.518 1.00 92.31 100 PHE A C 1
ATOM 751 O O . PHE A 1 100 ? 2.390 4.882 5.243 1.00 92.31 100 PHE A O 1
ATOM 758 N N . GLU A 1 101 ? 0.205 5.334 4.951 1.00 90.06 101 GLU A N 1
ATOM 759 C CA . GLU A 1 101 ? 0.360 6.322 3.875 1.00 90.06 101 GLU A CA 1
ATOM 760 C C . GLU A 1 101 ? 1.485 7.336 4.147 1.00 90.06 101 GLU A C 1
ATOM 762 O O . GLU A 1 101 ? 2.330 7.578 3.287 1.00 90.06 101 GLU A O 1
ATOM 767 N N . GLY A 1 102 ? 1.533 7.895 5.361 1.00 87.00 102 GLY A N 1
ATOM 768 C CA . GLY A 1 102 ? 2.540 8.893 5.734 1.00 87.00 102 GLY A CA 1
ATOM 769 C C . GLY A 1 102 ? 3.972 8.351 5.742 1.00 87.00 102 GLY A C 1
ATOM 770 O O . GLY A 1 102 ? 4.897 9.076 5.392 1.00 87.00 102 GLY A O 1
ATOM 771 N N . SER A 1 103 ? 4.149 7.076 6.089 1.00 86.75 103 SER A N 1
ATOM 772 C CA . SER A 1 103 ? 5.454 6.413 6.179 1.00 86.75 103 SER A CA 1
ATOM 773 C C . SER A 1 103 ? 5.925 5.841 4.841 1.00 86.75 103 SER A C 1
ATOM 775 O O . SER A 1 103 ? 7.104 5.552 4.688 1.00 86.75 103 SER A O 1
ATOM 777 N N . ALA A 1 104 ? 5.027 5.677 3.866 1.00 85.62 104 ALA A N 1
ATOM 778 C CA . ALA A 1 104 ? 5.360 5.162 2.539 1.00 85.62 104 ALA A CA 1
ATOM 779 C C . ALA A 1 104 ? 5.991 6.217 1.613 1.00 85.62 104 ALA A C 1
ATOM 781 O O . ALA A 1 104 ? 6.455 5.885 0.522 1.00 85.62 104 ALA A O 1
ATOM 782 N N . ARG A 1 105 ? 5.979 7.499 1.991 1.00 86.50 105 ARG A N 1
ATOM 783 C CA . ARG A 1 105 ? 6.472 8.603 1.155 1.00 86.50 105 ARG A CA 1
ATOM 784 C C . ARG A 1 105 ? 7.997 8.688 1.175 1.00 86.50 105 ARG A C 1
ATOM 786 O O . ARG A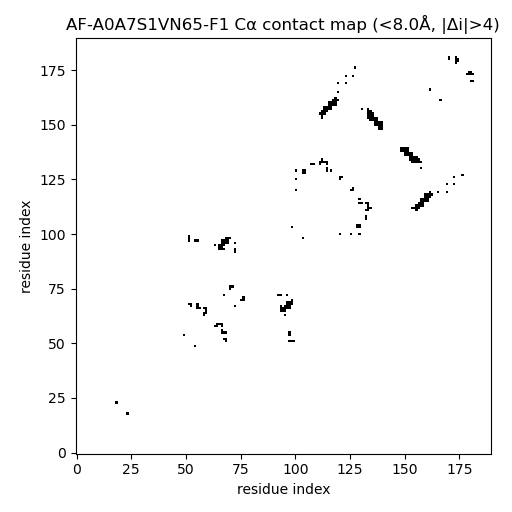 1 105 ? 8.621 8.441 2.196 1.00 86.50 105 ARG A O 1
ATOM 793 N N . GLY A 1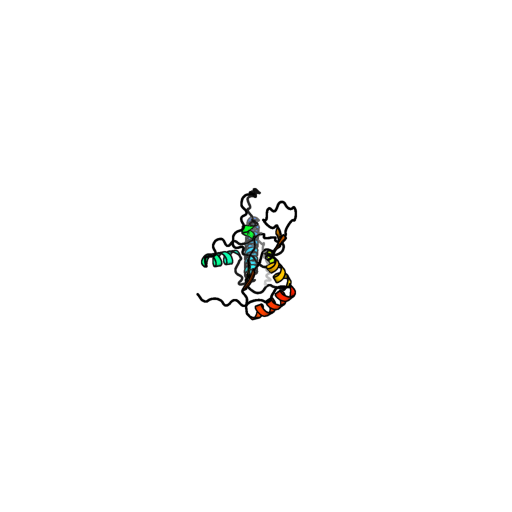 106 ? 8.595 9.059 0.041 1.00 78.94 106 GLY A N 1
ATOM 794 C CA . GLY A 1 106 ? 10.034 9.353 -0.057 1.00 78.94 106 GLY A CA 1
ATOM 795 C C . GLY A 1 106 ? 10.978 8.147 0.014 1.00 78.94 106 GLY A C 1
ATOM 796 O O . GLY A 1 106 ? 12.164 8.304 -0.237 1.00 78.94 106 GLY A O 1
ATOM 797 N N . LEU A 1 107 ? 10.472 6.947 0.301 1.00 81.19 107 LEU A N 1
ATOM 798 C CA . LEU A 1 107 ? 11.273 5.722 0.270 1.00 81.19 107 LEU A CA 1
ATOM 799 C C . LEU A 1 107 ? 11.491 5.243 -1.162 1.00 81.19 107 LEU A C 1
ATOM 801 O O . LEU A 1 107 ? 10.736 5.625 -2.049 1.00 81.19 107 LEU A O 1
ATOM 805 N N . HIS A 1 108 ? 12.489 4.408 -1.399 1.00 82.88 108 HIS A N 1
ATOM 806 C CA . HIS A 1 108 ? 12.672 3.692 -2.655 1.00 82.88 108 HIS A CA 1
ATOM 807 C C . HIS A 1 108 ? 12.683 2.208 -2.324 1.00 82.88 108 HIS A C 1
ATOM 809 O O . HIS A 1 108 ? 13.543 1.761 -1.577 1.00 82.88 108 HIS A O 1
ATOM 815 N N . LEU A 1 109 ? 11.697 1.474 -2.833 1.00 82.75 109 LEU A N 1
ATOM 816 C CA . LEU A 1 109 ? 11.631 0.026 -2.691 1.00 82.75 109 LEU A CA 1
ATOM 817 C C . LEU A 1 109 ? 11.859 -0.553 -4.080 1.00 82.75 109 LEU A C 1
ATOM 819 O O . LEU A 1 109 ? 11.096 -0.270 -5.009 1.00 82.75 109 LEU A O 1
ATOM 823 N N . GLU A 1 110 ? 12.952 -1.284 -4.227 1.00 81.00 110 GLU A N 1
ATOM 824 C CA . GLU A 1 110 ? 13.220 -2.071 -5.420 1.00 81.00 110 GLU A CA 1
ATOM 825 C C . GLU A 1 110 ? 12.459 -3.396 -5.324 1.00 81.00 110 GLU A C 1
ATOM 827 O O . GLU A 1 110 ? 12.188 -3.880 -4.227 1.00 81.00 110 GLU A O 1
ATOM 832 N N . GLY A 1 111 ? 12.062 -3.974 -6.459 1.00 81.31 111 GLY A N 1
ATOM 833 C CA . GLY A 1 111 ? 11.422 -5.291 -6.428 1.00 81.31 111 GLY A CA 1
ATOM 834 C C . GLY A 1 111 ? 9.928 -5.313 -6.116 1.00 81.31 111 GLY A C 1
ATOM 835 O O . GLY A 1 111 ? 9.397 -6.389 -5.884 1.00 81.31 111 GLY A O 1
ATOM 836 N N . VAL A 1 112 ? 9.230 -4.172 -6.093 1.00 89.19 112 VAL A N 1
ATOM 837 C CA . VAL A 1 112 ? 7.791 -4.165 -5.779 1.00 89.19 112 VAL A CA 1
ATOM 838 C C . VAL A 1 112 ? 6.963 -4.449 -7.030 1.00 89.19 112 VAL A C 1
ATOM 840 O O . VAL A 1 112 ? 6.825 -3.589 -7.901 1.00 89.19 112 VAL A O 1
ATOM 843 N N . ASP A 1 113 ? 6.366 -5.636 -7.079 1.00 90.69 113 ASP A N 1
ATOM 844 C CA . ASP A 1 113 ? 5.483 -6.045 -8.177 1.00 90.69 113 ASP A CA 1
ATOM 845 C C . ASP A 1 113 ? 4.035 -5.578 -7.963 1.00 90.69 113 ASP A C 1
ATOM 847 O O . ASP A 1 113 ? 3.326 -5.229 -8.913 1.00 90.69 113 ASP A O 1
ATOM 851 N N . VAL A 1 114 ? 3.586 -5.553 -6.701 1.00 93.69 114 VAL A N 1
ATOM 852 C CA . VAL A 1 114 ? 2.193 -5.267 -6.337 1.00 93.69 114 VAL A CA 1
ATOM 853 C C . VAL A 1 114 ? 2.105 -4.339 -5.129 1.00 93.69 114 VAL A C 1
ATOM 855 O O . VAL A 1 114 ? 2.785 -4.537 -4.124 1.00 93.69 114 VAL A O 1
ATOM 858 N N . VAL A 1 115 ? 1.211 -3.351 -5.195 1.00 94.44 115 VAL A N 1
ATOM 859 C CA . VAL A 1 115 ? 0.834 -2.507 -4.052 1.00 94.44 115 VAL A CA 1
ATOM 860 C C . VAL A 1 115 ? -0.626 -2.727 -3.699 1.00 94.44 115 VAL A C 1
ATOM 862 O O . VAL A 1 115 ? -1.513 -2.482 -4.514 1.00 94.44 115 VAL A O 1
ATOM 865 N N . PHE A 1 116 ? -0.872 -3.115 -2.449 1.00 95.19 116 PHE A N 1
ATOM 866 C CA . PHE A 1 116 ? -2.212 -3.189 -1.875 1.00 95.19 116 PHE A CA 1
ATOM 867 C C . PHE A 1 116 ? -2.513 -1.916 -1.080 1.00 95.19 116 PHE A C 1
ATOM 869 O O . PHE A 1 116 ? -1.852 -1.618 -0.085 1.00 95.19 116 PHE A O 1
ATOM 876 N N . ILE A 1 117 ? -3.532 -1.169 -1.497 1.00 94.56 117 ILE A N 1
ATOM 877 C CA . ILE A 1 117 ? -4.025 0.016 -0.792 1.00 94.56 117 ILE A CA 1
ATOM 878 C C . ILE A 1 117 ? -5.290 -0.379 -0.040 1.00 94.56 117 ILE A C 1
ATOM 880 O O . ILE A 1 117 ? -6.325 -0.654 -0.644 1.00 94.56 117 ILE A O 1
ATOM 884 N N . VAL A 1 118 ? -5.216 -0.410 1.290 1.00 92.00 118 VAL A N 1
ATOM 885 C CA . VAL A 1 118 ? -6.368 -0.721 2.143 1.00 92.00 118 VAL A CA 1
ATOM 886 C C . VAL A 1 118 ? -7.035 0.575 2.590 1.00 92.00 118 VAL A C 1
ATOM 888 O O . VAL A 1 118 ? -6.451 1.375 3.319 1.00 92.00 118 VAL A O 1
ATOM 891 N N . GLY A 1 119 ? -8.284 0.767 2.175 1.00 89.44 119 GLY A N 1
ATOM 892 C CA . GLY A 1 119 ? -9.046 1.989 2.395 1.00 89.44 119 GLY A CA 1
ATOM 893 C C . GLY A 1 119 ? -8.825 3.037 1.305 1.00 89.44 119 GLY A C 1
ATOM 894 O O . GLY A 1 119 ? -8.267 2.773 0.243 1.00 89.44 119 GLY A O 1
ATOM 895 N N . ARG A 1 120 ? -9.321 4.250 1.560 1.00 90.62 120 ARG A N 1
ATOM 896 C CA . ARG A 1 120 ? -9.203 5.381 0.637 1.00 90.62 120 ARG A CA 1
ATOM 897 C C . ARG A 1 120 ? -7.994 6.244 1.024 1.00 90.62 120 ARG A C 1
ATOM 899 O O . ARG A 1 120 ? -7.978 6.716 2.164 1.00 90.62 120 ARG A O 1
ATOM 906 N N . PRO A 1 121 ? -7.030 6.494 0.118 1.00 92.88 121 PRO A N 1
ATOM 907 C CA . PRO A 1 121 ? -5.954 7.454 0.360 1.00 92.88 121 PRO A CA 1
ATOM 908 C C . PRO A 1 121 ? -6.495 8.845 0.700 1.00 92.88 121 PRO A C 1
ATOM 910 O O . PRO A 1 121 ? -7.586 9.225 0.268 1.00 92.88 121 PRO A O 1
ATOM 913 N N . ALA A 1 122 ? -5.719 9.641 1.434 1.00 92.12 122 ALA A N 1
ATOM 914 C CA . ALA A 1 122 ? -6.159 10.972 1.849 1.00 92.12 122 ALA A CA 1
ATOM 915 C C . ALA A 1 122 ? -6.337 11.959 0.678 1.00 92.12 122 ALA A C 1
ATOM 917 O O . ALA A 1 122 ? -7.080 12.934 0.802 1.00 92.12 122 ALA A O 1
ATOM 918 N N . SER A 1 123 ? -5.643 11.739 -0.445 1.00 92.25 123 SER A N 1
ATOM 919 C CA . SER A 1 123 ? -5.657 12.622 -1.617 1.00 92.25 123 SER A CA 1
ATOM 920 C C . SER A 1 123 ? -5.159 11.924 -2.889 1.00 92.25 123 SER A C 1
ATOM 922 O O . SER A 1 123 ? -4.483 10.897 -2.808 1.00 92.25 123 SER A O 1
ATOM 924 N N . ALA A 1 124 ? -5.386 12.549 -4.051 1.00 91.56 124 ALA A N 1
ATOM 925 C CA . ALA A 1 124 ? -4.813 12.128 -5.334 1.00 91.56 124 ALA A CA 1
ATOM 926 C C . ALA A 1 124 ? -3.275 12.065 -5.305 1.00 91.56 124 ALA A C 1
ATOM 928 O O . ALA A 1 124 ? -2.677 11.119 -5.808 1.00 91.56 124 ALA A O 1
ATOM 929 N N . ALA A 1 125 ? -2.624 13.037 -4.655 1.00 91.56 125 ALA A N 1
ATOM 930 C CA . ALA A 1 125 ? -1.169 13.053 -4.507 1.00 91.56 125 ALA A CA 1
ATOM 931 C C . ALA A 1 125 ? -0.672 11.871 -3.661 1.00 91.56 125 ALA A C 1
ATOM 933 O O . ALA A 1 125 ? 0.333 11.241 -3.976 1.00 91.56 125 ALA A O 1
ATOM 934 N N . SER A 1 126 ? -1.398 11.532 -2.594 1.00 91.75 126 SER A N 1
ATOM 935 C CA . SER A 1 126 ? -1.098 10.346 -1.793 1.00 91.75 126 SER A CA 1
ATOM 936 C C . SER A 1 126 ? -1.278 9.057 -2.581 1.00 91.75 126 SER A C 1
ATOM 938 O O . SER A 1 126 ? -0.425 8.180 -2.492 1.00 91.75 126 SER A O 1
ATOM 940 N N . TYR A 1 127 ? -2.343 8.960 -3.379 1.00 93.62 127 TYR A N 1
ATOM 941 C CA . TYR A 1 127 ? -2.542 7.832 -4.281 1.00 93.62 127 TYR A CA 1
ATOM 942 C C . TYR A 1 127 ? -1.381 7.695 -5.271 1.00 93.62 127 TYR A C 1
ATOM 944 O O . TYR A 1 127 ? -0.807 6.618 -5.362 1.00 93.62 127 TYR A O 1
ATOM 952 N N . LEU A 1 128 ? -0.949 8.788 -5.908 1.00 92.44 128 LEU A N 1
ATOM 953 C CA . LEU A 1 128 ? 0.216 8.795 -6.797 1.00 92.44 128 LEU A CA 1
ATOM 954 C C . LEU A 1 128 ? 1.491 8.294 -6.097 1.00 92.44 128 LEU A C 1
ATOM 956 O O . LEU A 1 128 ? 2.224 7.487 -6.660 1.00 92.44 128 LEU A O 1
ATOM 960 N N . HIS A 1 129 ? 1.756 8.730 -4.862 1.00 91.81 129 HIS A N 1
ATOM 961 C CA . HIS A 1 129 ? 2.927 8.273 -4.104 1.00 91.81 129 HIS A CA 1
ATOM 962 C C . HIS A 1 129 ? 2.898 6.777 -3.760 1.00 91.81 129 HIS A C 1
ATOM 964 O O . HIS A 1 129 ? 3.960 6.166 -3.640 1.00 91.81 129 HIS A O 1
ATOM 970 N N . LEU A 1 130 ? 1.707 6.204 -3.566 1.00 92.31 130 LEU A N 1
ATOM 971 C CA . LEU A 1 130 ? 1.529 4.775 -3.303 1.00 92.31 130 LEU A CA 1
ATOM 972 C C . LEU A 1 130 ? 1.591 3.963 -4.603 1.00 92.31 130 LEU A C 1
ATOM 974 O O . LEU A 1 130 ? 2.312 2.974 -4.671 1.00 92.31 130 LEU A O 1
ATOM 978 N N . ALA A 1 131 ? 0.879 4.401 -5.642 1.00 91.06 131 ALA A N 1
ATOM 979 C CA . ALA A 1 131 ? 0.813 3.732 -6.936 1.00 91.06 131 ALA A CA 1
ATOM 980 C C . ALA A 1 131 ? 2.152 3.778 -7.690 1.00 91.06 131 ALA A C 1
ATOM 982 O O . ALA A 1 131 ? 2.546 2.790 -8.298 1.00 91.06 131 ALA A O 1
ATOM 983 N N . GLY A 1 132 ? 2.914 4.872 -7.580 1.00 89.88 132 GLY A N 1
ATOM 984 C CA . GLY A 1 132 ? 4.220 5.041 -8.233 1.00 89.88 132 GLY A CA 1
ATOM 985 C C . GLY A 1 132 ? 5.352 4.160 -7.684 1.00 89.88 132 GLY A C 1
ATOM 986 O O . GLY A 1 132 ? 6.521 4.385 -7.998 1.00 89.88 132 GLY A O 1
ATOM 987 N N . ARG A 1 133 ? 5.035 3.194 -6.817 1.00 89.62 133 ARG A N 1
ATOM 988 C CA . ARG A 1 133 ? 5.982 2.210 -6.271 1.00 89.62 133 ARG A CA 1
ATOM 989 C C . ARG A 1 133 ? 6.227 1.048 -7.226 1.00 89.62 133 ARG A C 1
ATOM 991 O O . ARG A 1 133 ? 7.311 0.478 -7.190 1.00 89.62 133 ARG A O 1
ATOM 998 N N . VAL A 1 134 ? 5.242 0.731 -8.059 1.00 90.75 134 VAL A N 1
ATOM 999 C CA . VAL A 1 134 ? 5.298 -0.345 -9.054 1.00 90.75 134 VAL A CA 1
ATOM 1000 C C . VAL A 1 134 ? 5.507 0.237 -10.452 1.00 90.75 134 VAL A C 1
ATOM 1002 O O . VAL A 1 134 ? 5.480 1.455 -10.626 1.00 90.75 134 VAL A O 1
ATOM 1005 N N . GLY A 1 135 ? 5.711 -0.613 -11.463 1.00 85.88 135 GLY A N 1
ATOM 1006 C CA . GLY A 1 135 ? 5.756 -0.148 -12.856 1.00 85.88 135 GLY A CA 1
ATOM 1007 C C . GLY A 1 135 ? 7.050 0.590 -13.220 1.00 85.88 135 GLY A C 1
ATOM 1008 O O . GLY A 1 135 ? 7.039 1.482 -14.067 1.00 85.88 135 GLY A O 1
ATOM 1009 N N . ARG A 1 136 ? 8.152 0.308 -12.513 1.00 82.75 136 ARG A N 1
ATOM 1010 C CA . ARG A 1 136 ? 9.393 1.084 -12.614 1.00 82.75 136 ARG A CA 1
ATOM 1011 C C . ARG A 1 136 ? 10.324 0.525 -13.687 1.00 82.75 136 ARG A C 1
ATOM 1013 O O . ARG A 1 136 ? 10.407 -0.683 -13.898 1.00 82.75 136 ARG A O 1
ATOM 1020 N N . ALA A 1 137 ? 11.035 1.436 -14.342 1.00 83.19 137 ALA A N 1
ATOM 1021 C CA . ALA A 1 137 ? 12.136 1.111 -15.232 1.00 83.19 137 ALA A CA 1
ATOM 1022 C C . ALA A 1 137 ? 13.284 0.471 -14.439 1.00 83.19 137 ALA A C 1
ATOM 1024 O O . ALA A 1 137 ? 13.716 1.023 -13.424 1.00 83.19 137 ALA A O 1
ATOM 1025 N N . ALA A 1 138 ? 13.761 -0.667 -14.922 1.00 76.38 138 ALA A N 1
ATOM 1026 C CA . ALA A 1 138 ? 14.945 -1.362 -14.448 1.00 76.38 138 ALA A CA 1
ATOM 1027 C C . ALA A 1 138 ? 15.905 -1.567 -15.635 1.00 76.38 138 ALA A C 1
ATOM 1029 O O . ALA A 1 138 ? 15.449 -1.621 -16.785 1.00 76.38 138 ALA A O 1
ATOM 1030 N N . PRO A 1 139 ? 17.223 -1.643 -15.394 1.00 75.38 139 PRO A N 1
ATOM 1031 C CA . PRO A 1 139 ? 18.143 -2.132 -16.414 1.00 75.38 139 PRO A CA 1
ATOM 1032 C C . PRO A 1 139 ? 17.711 -3.542 -16.837 1.00 75.38 139 PRO A C 1
ATOM 1034 O O . PRO A 1 139 ? 17.270 -4.331 -16.001 1.00 75.38 139 PRO A O 1
ATOM 1037 N N . SER A 1 140 ? 17.763 -3.841 -18.134 1.00 72.31 140 SER A N 1
ATOM 1038 C CA . SER A 1 140 ? 17.542 -5.207 -18.602 1.00 72.31 140 SER A CA 1
ATOM 1039 C C . SER A 1 140 ? 18.676 -6.100 -18.102 1.00 72.31 140 SER A C 1
ATOM 1041 O O . SER A 1 140 ? 19.840 -5.769 -18.316 1.00 72.31 140 SER A O 1
ATOM 1043 N N . ASP A 1 141 ? 18.345 -7.253 -17.519 1.00 67.12 141 ASP A N 1
ATOM 1044 C CA . ASP A 1 141 ? 19.329 -8.280 -17.129 1.00 67.12 141 ASP A CA 1
ATOM 1045 C C . ASP A 1 141 ? 19.986 -8.970 -18.343 1.00 67.12 141 ASP A C 1
ATOM 1047 O O . ASP A 1 141 ? 20.846 -9.845 -18.193 1.00 67.12 141 ASP A O 1
ATOM 1051 N N . ASP A 1 142 ? 19.588 -8.582 -19.558 1.00 62.59 142 ASP A N 1
ATOM 1052 C CA . ASP A 1 142 ? 20.257 -8.955 -20.793 1.00 62.59 142 ASP A CA 1
ATOM 1053 C C . ASP A 1 142 ? 21.689 -8.402 -20.753 1.00 62.59 142 ASP A C 1
ATOM 1055 O O . ASP A 1 142 ? 21.938 -7.242 -21.081 1.00 62.59 142 ASP A O 1
ATOM 1059 N N . ASN A 1 143 ? 22.635 -9.258 -20.353 1.00 56.00 143 ASN A N 1
ATOM 1060 C CA . ASN A 1 143 ? 24.083 -9.073 -20.491 1.00 56.00 143 ASN A CA 1
ATOM 1061 C C . ASN A 1 143 ? 24.485 -9.092 -21.979 1.00 56.00 143 ASN A C 1
ATOM 1063 O O . ASN A 1 143 ? 25.307 -9.895 -22.419 1.00 56.00 143 ASN A O 1
ATOM 1067 N N . ASP A 1 144 ? 23.832 -8.260 -22.779 1.00 54.50 144 ASP A N 1
ATOM 1068 C CA . ASP A 1 144 ? 24.152 -8.027 -24.171 1.00 54.50 144 ASP A CA 1
ATOM 1069 C C . ASP A 1 144 ? 25.322 -7.034 -24.178 1.00 54.50 144 ASP A C 1
ATOM 1071 O O . ASP A 1 144 ? 25.157 -5.852 -23.879 1.00 54.50 144 ASP A O 1
ATOM 1075 N N . ASP A 1 145 ? 26.521 -7.534 -24.490 1.00 59.31 145 ASP A N 1
ATOM 1076 C CA . ASP A 1 145 ? 27.819 -6.826 -24.570 1.00 59.31 145 ASP A CA 1
ATOM 1077 C C . ASP A 1 145 ? 27.837 -5.691 -25.629 1.00 59.31 145 ASP A C 1
ATOM 1079 O O . ASP A 1 145 ? 28.875 -5.159 -26.014 1.00 59.31 145 ASP A O 1
ATOM 1083 N N . SER A 1 146 ? 26.659 -5.309 -26.126 1.00 61.22 146 SER A N 1
ATOM 1084 C CA . SER A 1 146 ? 26.427 -4.348 -27.199 1.00 61.22 146 SER A CA 1
ATOM 1085 C C . SER A 1 146 ? 26.457 -2.881 -26.738 1.00 61.22 146 SER A C 1
ATOM 1087 O O . SER A 1 146 ? 26.300 -1.987 -27.562 1.00 61.22 146 SER A O 1
ATOM 1089 N N . GLY A 1 147 ? 26.663 -2.587 -25.449 1.00 59.31 147 GLY A N 1
ATOM 1090 C CA . GLY A 1 147 ? 26.794 -1.210 -24.936 1.00 59.31 147 GLY A CA 1
ATOM 1091 C C . GLY A 1 147 ? 25.507 -0.365 -24.958 1.00 59.31 147 GLY A C 1
ATOM 1092 O O . GLY A 1 147 ? 25.494 0.740 -24.414 1.00 59.31 147 GLY A O 1
ATOM 1093 N N . ASP A 1 148 ? 24.417 -0.887 -25.523 1.00 66.88 148 ASP A N 1
ATOM 1094 C CA . ASP A 1 148 ? 23.084 -0.295 -25.451 1.00 66.88 148 ASP A CA 1
ATOM 1095 C C . ASP A 1 148 ? 22.431 -0.686 -24.123 1.00 66.88 148 ASP A C 1
ATOM 1097 O O . ASP A 1 148 ? 21.952 -1.805 -23.942 1.00 66.88 148 ASP A O 1
ATOM 1101 N N . ASN A 1 149 ? 22.405 0.257 -23.181 1.00 65.75 149 ASN A N 1
ATOM 1102 C CA . ASN A 1 149 ? 21.740 0.109 -21.888 1.00 65.75 149 ASN A CA 1
ATOM 1103 C C . ASN A 1 149 ? 20.212 0.053 -22.088 1.00 65.75 149 ASN A C 1
ATOM 1105 O O . ASN A 1 149 ? 19.514 1.067 -21.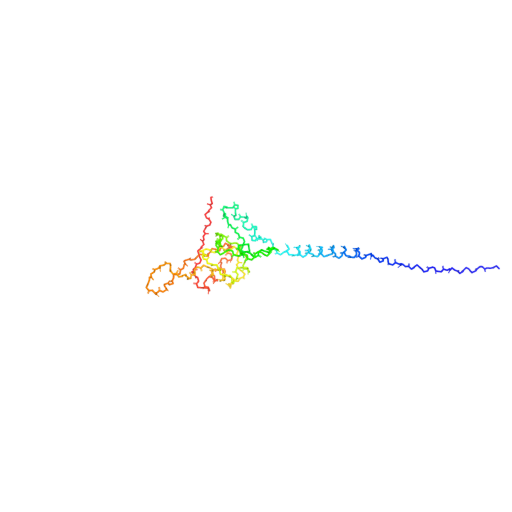979 1.00 65.75 149 ASN A O 1
ATOM 1109 N N . LYS A 1 150 ? 19.690 -1.119 -22.464 1.00 75.69 150 LYS A N 1
ATOM 1110 C CA . LYS A 1 150 ? 18.261 -1.344 -22.695 1.00 75.69 150 LYS A CA 1
ATOM 1111 C C . LYS A 1 150 ? 17.513 -1.181 -21.369 1.00 75.69 150 LYS A C 1
ATOM 1113 O O . LYS A 1 150 ? 17.764 -1.860 -20.379 1.00 75.69 150 LYS A O 1
ATOM 1118 N N . ILE A 1 151 ? 16.576 -0.238 -21.348 1.00 79.88 151 ILE A N 1
ATOM 1119 C CA . ILE A 1 151 ? 15.710 0.002 -20.194 1.00 79.88 151 ILE A CA 1
ATOM 1120 C C . ILE A 1 151 ? 14.470 -0.876 -20.347 1.00 79.88 151 ILE A C 1
ATOM 1122 O O . ILE A 1 151 ? 13.702 -0.701 -21.295 1.00 79.88 151 ILE A O 1
ATOM 1126 N N . GLN A 1 152 ? 14.240 -1.781 -19.398 1.00 83.19 152 GLN A N 1
ATOM 1127 C CA . GLN A 1 152 ? 13.026 -2.587 -19.339 1.00 83.19 152 GLN A CA 1
ATOM 1128 C C . GLN A 1 152 ? 12.059 -2.002 -18.308 1.00 83.19 152 GLN A C 1
ATOM 1130 O O . GLN A 1 152 ? 12.404 -1.788 -17.147 1.00 83.19 152 GLN A O 1
ATOM 1135 N N . ILE A 1 153 ? 10.813 -1.749 -18.711 1.00 82.94 153 ILE A N 1
ATOM 1136 C CA . ILE A 1 153 ? 9.759 -1.373 -17.763 1.00 82.94 153 ILE A CA 1
ATOM 1137 C C . ILE A 1 153 ? 9.230 -2.652 -17.118 1.00 82.94 153 ILE A C 1
ATOM 1139 O O . ILE A 1 153 ? 8.659 -3.502 -17.803 1.00 82.94 153 ILE A O 1
ATOM 1143 N N . ARG A 1 154 ? 9.408 -2.790 -15.800 1.00 83.56 154 ARG A N 1
ATOM 1144 C CA . ARG A 1 154 ? 8.829 -3.908 -15.053 1.00 83.56 154 ARG A CA 1
ATOM 1145 C C . ARG A 1 154 ? 7.315 -3.702 -14.935 1.00 83.56 154 ARG A C 1
ATOM 1147 O O . ARG A 1 154 ? 6.905 -2.605 -14.553 1.00 83.56 154 ARG A O 1
ATOM 1154 N N . PRO A 1 155 ? 6.474 -4.709 -15.233 1.00 85.88 155 PRO A N 1
ATOM 1155 C CA . PRO A 1 155 ? 5.039 -4.602 -14.999 1.00 85.88 155 PRO A CA 1
ATOM 1156 C C . PRO A 1 155 ? 4.751 -4.394 -13.508 1.00 85.88 155 PRO A C 1
ATOM 1158 O O . PRO A 1 155 ? 5.495 -4.854 -12.646 1.00 85.88 155 PRO A O 1
ATOM 1161 N N . GLY A 1 156 ? 3.672 -3.680 -13.201 1.00 89.56 156 GLY A N 1
ATOM 1162 C CA . GLY A 1 156 ? 3.308 -3.336 -11.834 1.00 89.56 156 GLY A CA 1
ATOM 1163 C C . GLY A 1 156 ? 1.802 -3.302 -11.646 1.00 89.56 156 GLY A C 1
ATOM 1164 O O . GLY A 1 156 ? 1.095 -2.780 -12.505 1.00 89.56 156 GLY A O 1
ATOM 1165 N N . THR A 1 157 ? 1.318 -3.835 -10.525 1.00 92.50 157 THR A N 1
ATOM 1166 C CA . THR A 1 157 ? -0.119 -3.887 -10.220 1.00 92.50 157 THR A CA 1
ATOM 1167 C C . THR A 1 157 ? -0.445 -3.082 -8.967 1.00 92.50 157 THR A C 1
ATOM 1169 O O . THR A 1 157 ? 0.225 -3.197 -7.943 1.00 92.50 157 THR A O 1
ATOM 1172 N N . VAL A 1 158 ? -1.510 -2.283 -9.019 1.00 93.50 158 VAL A N 1
ATOM 1173 C CA . VAL A 1 158 ? -2.062 -1.598 -7.844 1.00 93.50 158 VAL A CA 1
ATOM 1174 C C . VAL A 1 158 ? -3.445 -2.168 -7.566 1.00 93.50 158 VAL A C 1
ATOM 1176 O O . VAL A 1 158 ? -4.332 -2.093 -8.410 1.00 93.50 158 VAL A O 1
ATOM 1179 N N . VAL A 1 159 ? -3.636 -2.720 -6.371 1.00 94.88 159 VAL A N 1
ATOM 1180 C CA . VAL A 1 159 ? -4.911 -3.281 -5.916 1.00 94.88 159 VAL A CA 1
ATOM 1181 C C . VAL A 1 159 ? -5.452 -2.406 -4.795 1.00 94.88 159 VAL A C 1
ATOM 1183 O O . VAL A 1 159 ? -4.830 -2.276 -3.743 1.00 94.88 159 VAL A O 1
ATOM 1186 N N . SER A 1 160 ? -6.625 -1.810 -4.997 1.00 93.00 160 SER A N 1
ATOM 1187 C CA . SER A 1 160 ? -7.277 -0.978 -3.980 1.00 93.00 160 SER A CA 1
ATOM 1188 C C . SER A 1 160 ? -8.461 -1.706 -3.349 1.00 93.00 160 SER A C 1
ATOM 1190 O O . SER A 1 160 ? -9.431 -2.035 -4.024 1.00 93.00 160 SER A O 1
ATOM 1192 N N . ILE A 1 161 ? -8.410 -1.914 -2.034 1.00 92.62 161 ILE A N 1
ATOM 1193 C CA . ILE A 1 161 ? -9.481 -2.520 -1.239 1.00 92.62 161 ILE A CA 1
ATOM 1194 C C . ILE A 1 161 ? -10.239 -1.386 -0.557 1.00 92.62 161 ILE A C 1
ATOM 1196 O O . ILE A 1 161 ? -9.794 -0.839 0.453 1.00 92.62 161 ILE A O 1
ATOM 1200 N N . CYS A 1 162 ? -11.380 -0.992 -1.114 1.00 89.25 162 CYS A N 1
ATOM 1201 C CA . CYS A 1 162 ? -12.113 0.177 -0.640 1.00 89.25 162 CYS A CA 1
ATOM 1202 C C . CYS A 1 162 ? -13.632 0.019 -0.784 1.00 89.25 162 CYS A C 1
ATOM 1204 O O . CYS A 1 162 ? -14.140 -0.951 -1.341 1.00 89.25 162 CYS A O 1
ATOM 1206 N N . THR A 1 163 ? -14.380 0.979 -0.240 1.00 89.81 163 THR A N 1
ATOM 1207 C CA . THR A 1 163 ? -15.837 1.032 -0.404 1.00 89.81 163 THR A CA 1
ATOM 1208 C C . THR A 1 163 ? -16.210 1.496 -1.813 1.00 89.81 163 THR A C 1
ATOM 1210 O O . THR A 1 163 ? -15.474 2.270 -2.423 1.00 89.81 163 THR A O 1
ATOM 1213 N N . LYS A 1 164 ? -17.408 1.131 -2.297 1.00 86.12 164 LYS A N 1
ATOM 1214 C CA . LYS A 1 164 ? -17.907 1.557 -3.623 1.00 86.12 164 LYS A CA 1
ATOM 1215 C C . LYS A 1 164 ? -17.834 3.072 -3.850 1.00 86.12 164 LYS A C 1
ATOM 1217 O O . LYS A 1 164 ? -17.462 3.513 -4.930 1.00 86.12 164 LYS A O 1
ATOM 1222 N N . GLY A 1 165 ? -18.135 3.878 -2.827 1.00 86.75 165 GLY A N 1
ATOM 1223 C CA . GLY A 1 165 ? -18.015 5.338 -2.927 1.00 86.75 165 GLY A CA 1
ATOM 1224 C C . GLY A 1 165 ? -16.575 5.799 -3.178 1.00 86.75 165 GLY A C 1
ATOM 1225 O O . GLY A 1 165 ? -16.342 6.670 -4.011 1.00 86.75 165 GLY A O 1
ATOM 1226 N N . SER A 1 166 ? -15.603 5.155 -2.527 1.00 89.62 166 SER A N 1
ATOM 1227 C CA . SER A 1 166 ? -14.176 5.461 -2.692 1.00 89.62 166 SER A CA 1
ATOM 1228 C C . SER A 1 166 ? -13.652 5.064 -4.074 1.00 89.62 166 SER A C 1
ATOM 1230 O O . SER A 1 166 ? -12.811 5.769 -4.622 1.00 89.62 166 SER A O 1
ATOM 1232 N N . ALA A 1 167 ? -14.178 3.983 -4.662 1.00 90.00 167 ALA A N 1
ATOM 1233 C CA . ALA A 1 167 ? -13.782 3.523 -5.993 1.00 90.00 167 ALA A CA 1
ATOM 1234 C C . ALA A 1 167 ? -14.014 4.593 -7.075 1.00 90.00 167 ALA A C 1
ATOM 1236 O O . ALA A 1 167 ? -13.159 4.802 -7.929 1.00 90.00 167 ALA A O 1
ATOM 1237 N N . THR A 1 168 ? -15.114 5.351 -6.993 1.00 90.38 168 THR A N 1
ATOM 1238 C CA . THR A 1 168 ? -15.395 6.433 -7.958 1.00 90.38 168 THR A CA 1
ATOM 1239 C C . THR A 1 168 ? -14.385 7.582 -7.898 1.00 90.38 168 THR A C 1
ATOM 1241 O O . THR A 1 168 ? -14.109 8.220 -8.913 1.00 90.38 168 THR A O 1
ATOM 1244 N N . GLU A 1 169 ? -13.826 7.868 -6.720 1.00 91.81 169 GLU A N 1
ATOM 1245 C CA . GLU A 1 169 ? -12.761 8.863 -6.570 1.00 91.81 169 GLU A CA 1
ATOM 1246 C C . GLU A 1 169 ? -11.416 8.312 -7.044 1.00 91.81 169 GLU A C 1
ATOM 1248 O O . GLU A 1 169 ? -10.679 9.019 -7.728 1.00 91.81 169 GLU A O 1
ATOM 1253 N N . LEU A 1 170 ? -11.124 7.046 -6.731 1.00 92.19 170 LEU A N 1
ATOM 1254 C CA . LEU A 1 170 ? -9.914 6.364 -7.190 1.00 92.19 170 LEU A CA 1
ATOM 1255 C C . LEU A 1 170 ? -9.846 6.280 -8.715 1.00 92.19 170 LEU A C 1
ATOM 1257 O O . LEU A 1 170 ? -8.773 6.480 -9.274 1.00 92.19 170 LEU A O 1
ATOM 1261 N N . GLU A 1 171 ? -10.973 6.055 -9.390 1.00 92.25 171 GLU A N 1
ATOM 1262 C CA . GLU A 1 171 ? -11.053 6.068 -10.855 1.00 92.25 171 GLU A CA 1
ATOM 1263 C C . GLU A 1 171 ? -10.610 7.429 -11.413 1.00 92.25 171 GLU A C 1
ATOM 1265 O O . GLU A 1 171 ? -9.741 7.510 -12.280 1.00 92.25 171 GLU A O 1
ATOM 1270 N N . LYS A 1 172 ? -11.121 8.526 -10.837 1.00 92.44 172 LYS A N 1
ATOM 1271 C CA . LYS A 1 172 ? -10.718 9.887 -11.228 1.00 92.44 172 LYS A CA 1
ATOM 1272 C C . LYS A 1 172 ? -9.229 10.119 -11.001 1.00 92.44 172 LYS A C 1
ATOM 1274 O O . LYS A 1 172 ? -8.566 10.689 -11.861 1.00 92.44 172 LYS A O 1
ATOM 1279 N N . TRP A 1 173 ? -8.699 9.706 -9.850 1.00 94.19 173 TRP A N 1
ATOM 1280 C CA . TRP A 1 173 ? -7.276 9.874 -9.549 1.00 94.19 173 TRP A CA 1
ATOM 1281 C C . TRP A 1 173 ? -6.398 9.027 -10.465 1.00 94.19 173 TRP A C 1
ATOM 1283 O O . TRP A 1 173 ? -5.356 9.505 -10.896 1.00 94.19 173 TRP A O 1
ATOM 1293 N N . THR A 1 174 ? -6.838 7.819 -10.814 1.00 91.50 174 THR A N 1
ATOM 1294 C CA . THR A 1 174 ? -6.142 6.931 -11.752 1.00 91.50 174 THR A CA 1
ATOM 1295 C C . THR A 1 174 ? -6.044 7.573 -13.131 1.00 91.50 174 THR A C 1
ATOM 1297 O O . THR A 1 174 ? -4.946 7.685 -13.671 1.00 91.50 174 THR A O 1
ATOM 1300 N N . GLN A 1 175 ? -7.145 8.124 -13.645 1.00 91.06 175 GLN A N 1
ATOM 1301 C CA . GLN A 1 175 ? -7.145 8.858 -14.913 1.00 91.06 175 GLN A CA 1
ATOM 1302 C C . GLN A 1 175 ? -6.262 10.117 -14.858 1.00 91.06 175 GLN A C 1
ATOM 1304 O O . GLN A 1 175 ? -5.529 10.402 -15.802 1.00 91.06 175 GLN A O 1
ATOM 1309 N N . GLN A 1 176 ? -6.275 10.855 -13.741 1.00 89.69 176 GLN A N 1
ATOM 1310 C CA . GLN A 1 176 ? -5.440 12.052 -13.561 1.00 89.69 176 GLN A CA 1
ATOM 1311 C C . GLN A 1 176 ? -3.937 11.759 -13.597 1.00 89.69 176 GLN A C 1
ATOM 1313 O O . GLN A 1 176 ? -3.171 12.605 -14.054 1.00 89.69 176 GLN A O 1
ATOM 1318 N N . ILE A 1 177 ? -3.511 10.588 -13.116 1.00 86.44 177 ILE A N 1
ATOM 1319 C CA . ILE A 1 177 ? -2.097 10.184 -13.115 1.00 86.44 177 ILE A CA 1
ATOM 1320 C C . ILE A 1 177 ? -1.693 9.409 -14.379 1.00 86.44 177 ILE A C 1
ATOM 1322 O O . ILE A 1 177 ? -0.571 8.916 -14.449 1.00 86.44 177 ILE A O 1
ATOM 1326 N N . GLY A 1 178 ? -2.588 9.302 -15.368 1.00 84.50 178 GLY A N 1
ATOM 1327 C CA . GLY A 1 178 ? -2.338 8.602 -16.631 1.00 84.50 178 GLY A CA 1
ATOM 1328 C C . GLY A 1 178 ? -2.442 7.076 -16.546 1.00 84.50 178 GLY A C 1
ATOM 1329 O O . GLY A 1 178 ? -1.909 6.386 -17.411 1.00 84.50 178 GLY A O 1
ATOM 1330 N N . GLY A 1 179 ? -3.091 6.542 -15.509 1.00 82.44 179 GLY A N 1
ATOM 1331 C CA . GLY A 1 179 ? -3.378 5.116 -15.386 1.00 82.44 179 GLY A CA 1
ATOM 1332 C C . GLY A 1 179 ? -4.544 4.669 -16.272 1.00 82.44 179 GLY A C 1
ATOM 1333 O O . GLY A 1 179 ? -5.389 5.469 -16.677 1.00 82.44 179 GLY A O 1
ATOM 1334 N N . ASN A 1 180 ? -4.596 3.365 -16.543 1.00 82.62 180 ASN A N 1
ATOM 1335 C CA . ASN A 1 180 ? -5.718 2.733 -17.238 1.00 82.62 180 ASN A CA 1
ATOM 1336 C C . ASN A 1 180 ? -6.968 2.681 -16.340 1.00 82.62 180 ASN A C 1
ATOM 1338 O O . ASN A 1 180 ? -6.868 2.846 -15.125 1.00 82.62 180 ASN A O 1
ATOM 1342 N N . ALA A 1 181 ? -8.138 2.433 -16.934 1.00 85.44 181 ALA A N 1
ATOM 1343 C CA . ALA A 1 181 ? -9.387 2.269 -16.186 1.00 85.44 181 ALA A CA 1
ATOM 1344 C C . ALA A 1 181 ? -9.268 1.156 -15.129 1.00 85.44 181 ALA A C 1
ATOM 1346 O O . ALA A 1 181 ? -8.634 0.127 -15.384 1.00 85.44 181 ALA A O 1
ATOM 1347 N N . LEU A 1 182 ? -9.874 1.357 -13.954 1.00 88.19 182 LEU A N 1
ATOM 1348 C CA . LEU A 1 182 ? -9.866 0.347 -12.900 1.00 88.19 182 LEU A CA 1
ATOM 1349 C C . LEU A 1 182 ? -10.816 -0.802 -13.248 1.00 88.19 182 LEU A C 1
ATOM 1351 O O . LEU A 1 182 ? -11.941 -0.596 -13.704 1.00 88.19 182 LEU A O 1
ATOM 1355 N N . GLU A 1 183 ? -10.372 -2.023 -12.966 1.00 90.31 183 GLU A N 1
ATOM 1356 C CA . GLU A 1 183 ? -11.189 -3.227 -13.073 1.00 90.31 183 GLU A CA 1
ATOM 1357 C C . GLU A 1 183 ? -11.717 -3.624 -11.687 1.00 90.31 183 GLU A C 1
ATOM 1359 O O . GLU A 1 183 ? -10.957 -3.730 -10.719 1.00 90.31 183 GLU A O 1
ATOM 1364 N N . GLU A 1 184 ? -13.031 -3.836 -11.569 1.00 88.69 184 GLU A N 1
ATOM 1365 C CA . GLU A 1 184 ? -13.629 -4.346 -10.334 1.00 88.69 184 GLU A CA 1
ATOM 1366 C C . GLU A 1 184 ? -13.387 -5.855 -10.236 1.00 88.69 184 GLU A C 1
ATOM 1368 O O . GLU A 1 184 ? -13.973 -6.646 -10.974 1.00 88.69 184 GLU A O 1
ATOM 1373 N N . MET A 1 185 ? -12.544 -6.265 -9.288 1.00 85.44 185 MET A N 1
ATOM 1374 C CA . MET A 1 185 ? -12.363 -7.679 -8.977 1.00 85.44 185 MET A CA 1
ATOM 1375 C C . MET A 1 185 ? -13.464 -8.150 -8.027 1.00 85.44 185 MET A C 1
ATOM 1377 O O . MET A 1 185 ? -13.561 -7.698 -6.883 1.00 85.44 185 MET A O 1
ATOM 1381 N N . GLY A 1 186 ? -14.286 -9.092 -8.489 1.00 75.19 186 GLY A N 1
ATOM 1382 C CA . GLY A 1 186 ? -15.187 -9.823 -7.608 1.00 75.19 186 GLY A CA 1
ATOM 1383 C C . GLY A 1 186 ? -14.381 -10.628 -6.590 1.00 75.19 186 GLY A C 1
ATOM 1384 O O . GLY A 1 186 ? -13.438 -11.330 -6.951 1.00 75.19 186 GLY A O 1
ATOM 1385 N N . LEU A 1 187 ? -14.753 -10.554 -5.311 1.00 69.81 187 LEU A N 1
ATOM 1386 C CA . LEU A 1 187 ? -14.250 -11.512 -4.332 1.00 69.81 187 LEU A CA 1
ATOM 1387 C C . LEU A 1 187 ? -14.813 -12.882 -4.715 1.00 69.81 187 LEU A C 1
ATOM 1389 O O . LEU A 1 187 ? -16.020 -13.106 -4.603 1.00 69.81 187 LEU A O 1
ATOM 1393 N N . VAL A 1 188 ? -13.950 -13.783 -5.184 1.00 56.25 188 VAL A N 1
ATOM 1394 C CA . VAL A 1 188 ? -14.301 -15.199 -5.295 1.00 56.25 188 VAL A CA 1
ATOM 1395 C C . VAL A 1 188 ? -14.585 -15.659 -3.870 1.00 56.25 188 VAL A C 1
ATOM 1397 O O . VAL A 1 188 ? -13.686 -15.657 -3.027 1.00 56.25 188 VAL A O 1
ATOM 1400 N N . GLN A 1 189 ? -15.855 -15.929 -3.566 1.00 43.81 189 GLN A N 1
ATOM 1401 C CA . GLN A 1 189 ? -16.211 -16.485 -2.266 1.00 43.81 189 GLN A CA 1
ATOM 1402 C C . GLN A 1 189 ? -15.526 -17.854 -2.142 1.00 43.81 189 GLN A C 1
ATOM 1404 O O . GLN A 1 189 ? -15.589 -18.620 -3.108 1.00 43.81 189 GLN A O 1
ATOM 1409 N N . PRO A 1 190 ? -14.831 -18.127 -1.025 1.00 47.94 190 PRO A N 1
ATOM 1410 C CA . PRO A 1 190 ? -14.231 -19.433 -0.784 1.00 47.94 190 PRO A CA 1
ATOM 1411 C C . PRO A 1 190 ? -15.288 -20.538 -0.683 1.00 47.94 190 PRO A C 1
ATOM 1413 O O . PRO A 1 190 ? -16.423 -20.241 -0.238 1.00 47.94 190 PRO A O 1
#